Protein AF-A0A4R6Z5E3-F1 (afdb_monomer)

Secondary structure (DSSP, 8-state):
---HHHHHHHHHHHTT-S-HHHHHHHHHHHHH-HHHHHHHHHHHHHHHHHHHHGGG----------------------------TTHHHHHHHHHHHHHHHHHHHHTS--------EEEEE--SSSS-TT--EEEE--SSSEEEEEEE----TT--EEEEEEETTEEEEEEE---TTSEEEEEEEGGG--SEEEEEEEEETTEEEEEEEEEEE-

Radius of gyration: 32.28 Å; Cα contacts (8 Å, |Δi|>4): 224; chains: 1; bounding box: 54×89×70 Å

Nearest PDB structures (foldseek):
  4n0r-assembly1_B  TM=5.511E-01  e=8.201E-03  Phocaeicola vulgatus ATCC 8482
  3qs7-assembly1_E  TM=6.047E-01  e=3.089E-01  Homo sapiens
  3qs9-assembly2_F  TM=5.691E-01  e=1.776E-01  Homo sapiens
  3qs9-assembly1_G  TM=5.691E-01  e=1.776E-01  Homo sapiens
  7q62-assembly1_B  TM=5.893E-01  e=1.271E+00  Homo sapiens

Sequence (214 aa):
MISALDNHLLRTYLDGEMDEAATEAFEVLMIERPELAELVDADTALRMALGSSDAALPAQGSAVFTTPVDTAAPSPKLGRTRRPHWFPLLAAASVLLAVGMGLGRLWVPQSTGLVPTTLFSVDRIRGSDREVRKLRVPVEGQIVLSVPVTTESSCISLVRVSQSGIVLEALASPDDYGFANFSVPATRLAPGNLEVSVACDGQVRASYTVELVH

Structure (mmCIF, N/CA/C/O backbone):
data_AF-A0A4R6Z5E3-F1
#
_entry.id   AF-A0A4R6Z5E3-F1
#
loop_
_atom_site.group_PDB
_atom_site.id
_atom_site.type_symbol
_atom_site.label_atom_id
_atom_site.label_alt_id
_atom_site.label_comp_id
_atom_site.label_asym_id
_atom_site.label_entity_id
_atom_site.label_seq_id
_atom_site.pdbx_PDB_ins_code
_atom_site.Cartn_x
_atom_site.Cartn_y
_atom_site.Cartn_z
_atom_site.occupancy
_atom_site.B_iso_or_equiv
_atom_site.auth_seq_id
_atom_site.auth_comp_id
_atom_site.auth_asym_id
_atom_site.auth_atom_id
_atom_site.pdbx_PDB_model_num
ATOM 1 N N . MET A 1 1 ? 14.638 5.009 -11.640 1.00 71.62 1 MET A N 1
ATOM 2 C CA . MET A 1 1 ? 14.822 3.599 -11.221 1.00 71.62 1 MET A CA 1
ATOM 3 C C . MET A 1 1 ? 13.442 2.976 -11.197 1.00 71.62 1 MET A C 1
ATOM 5 O O . MET A 1 1 ? 12.572 3.543 -10.554 1.00 71.62 1 MET A O 1
ATOM 9 N N . ILE A 1 2 ? 13.229 1.894 -11.945 1.00 84.31 2 ILE A N 1
ATOM 10 C CA . ILE A 1 2 ? 11.931 1.205 -12.020 1.00 84.31 2 ILE A CA 1
ATOM 11 C C . ILE A 1 2 ? 11.697 0.499 -10.686 1.00 84.31 2 ILE A C 1
ATOM 13 O O . ILE A 1 2 ? 12.592 -0.201 -10.205 1.00 84.31 2 ILE A O 1
ATOM 17 N N . SER A 1 3 ? 10.530 0.698 -10.075 1.00 93.62 3 SER A N 1
ATOM 18 C CA . SER A 1 3 ? 10.227 0.052 -8.801 1.00 93.62 3 SER A CA 1
ATOM 19 C C . SER A 1 3 ? 10.016 -1.459 -8.978 1.00 93.62 3 SER A C 1
ATOM 21 O O . SER A 1 3 ? 9.764 -1.958 -10.078 1.00 93.62 3 SER A O 1
ATOM 23 N N . ALA A 1 4 ? 10.108 -2.222 -7.887 1.00 92.75 4 ALA A N 1
ATOM 24 C CA . ALA A 1 4 ? 9.798 -3.653 -7.920 1.00 92.75 4 ALA A CA 1
ATOM 25 C C . ALA A 1 4 ? 8.335 -3.919 -8.326 1.00 92.75 4 ALA A C 1
ATOM 27 O O . ALA A 1 4 ? 8.056 -4.910 -8.999 1.00 92.75 4 ALA A O 1
ATOM 28 N N . LEU A 1 5 ? 7.423 -3.013 -7.954 1.00 93.12 5 LEU A N 1
ATOM 29 C CA . LEU A 1 5 ? 6.012 -3.077 -8.325 1.00 93.12 5 LEU A CA 1
ATOM 30 C C . LEU A 1 5 ? 5.822 -2.842 -9.827 1.00 93.12 5 LEU A C 1
ATOM 32 O O . LEU A 1 5 ? 5.144 -3.631 -10.475 1.00 93.12 5 LEU A O 1
ATOM 36 N N . ASP A 1 6 ? 6.472 -1.819 -10.386 1.00 94.25 6 ASP A N 1
ATOM 37 C CA . ASP A 1 6 ? 6.403 -1.514 -11.822 1.00 94.25 6 ASP A CA 1
ATOM 38 C C . ASP A 1 6 ? 6.894 -2.699 -12.663 1.00 94.25 6 ASP A C 1
ATOM 40 O O . ASP A 1 6 ? 6.270 -3.069 -13.652 1.00 94.25 6 ASP A O 1
ATOM 44 N N . ASN A 1 7 ? 7.984 -3.344 -12.233 1.00 93.50 7 ASN A N 1
ATOM 45 C CA . ASN A 1 7 ? 8.498 -4.552 -12.881 1.00 93.50 7 ASN A CA 1
ATOM 46 C C . ASN A 1 7 ? 7.512 -5.723 -12.823 1.00 93.50 7 ASN A C 1
ATOM 48 O O . ASN A 1 7 ? 7.446 -6.516 -13.761 1.00 93.50 7 ASN A O 1
ATOM 52 N N . HIS A 1 8 ? 6.783 -5.868 -11.715 1.00 96.69 8 HIS A N 1
ATOM 53 C CA . HIS A 1 8 ? 5.769 -6.907 -11.597 1.00 96.69 8 HIS A CA 1
ATOM 54 C C . HIS A 1 8 ? 4.594 -6.627 -12.537 1.00 96.69 8 HIS A C 1
ATOM 56 O O . HIS A 1 8 ? 4.259 -7.496 -13.332 1.00 96.69 8 HIS A O 1
ATOM 62 N N . LEU A 1 9 ? 4.046 -5.407 -12.512 1.00 95.88 9 LEU A N 1
ATOM 63 C CA . LEU A 1 9 ? 2.935 -4.995 -13.377 1.00 95.88 9 LEU A CA 1
ATOM 64 C C . LEU A 1 9 ? 3.281 -5.140 -14.864 1.00 95.88 9 LEU A C 1
ATOM 66 O O . LEU A 1 9 ? 2.492 -5.700 -15.616 1.00 95.88 9 LEU A O 1
ATOM 70 N N . LEU A 1 10 ? 4.485 -4.719 -15.264 1.00 96.56 10 LEU A N 1
ATOM 71 C CA . LEU A 1 10 ? 4.978 -4.855 -16.634 1.00 96.56 10 LEU A CA 1
ATOM 72 C C . LEU A 1 10 ? 4.972 -6.317 -17.103 1.00 96.56 10 LEU A C 1
ATOM 74 O O . LEU A 1 10 ? 4.521 -6.610 -18.206 1.00 96.56 10 LEU A O 1
ATOM 78 N N . ARG A 1 11 ? 5.458 -7.244 -16.267 1.00 96.62 11 ARG A N 1
ATOM 79 C CA . ARG A 1 11 ? 5.475 -8.677 -16.602 1.00 96.62 11 ARG A CA 1
ATOM 80 C C . ARG A 1 11 ? 4.067 -9.241 -16.722 1.00 96.62 11 ARG A C 1
ATOM 82 O O . ARG A 1 11 ? 3.760 -9.856 -17.733 1.00 96.62 11 ARG A O 1
ATOM 89 N N . THR A 1 12 ? 3.209 -8.973 -15.740 1.00 97.25 12 THR A N 1
ATOM 90 C CA . THR A 1 12 ? 1.823 -9.455 -15.743 1.00 97.25 12 THR A CA 1
ATOM 91 C C . THR A 1 12 ? 1.049 -8.935 -16.964 1.00 97.25 12 THR A C 1
ATOM 93 O O . THR A 1 12 ? 0.268 -9.682 -17.550 1.00 97.25 12 THR A O 1
ATOM 96 N N . TYR A 1 13 ? 1.300 -7.688 -17.389 1.00 97.38 13 TYR A N 1
ATOM 97 C CA . TYR A 1 13 ? 0.735 -7.107 -18.613 1.00 97.38 13 TYR A CA 1
ATOM 98 C C . TYR A 1 13 ? 1.224 -7.836 -19.873 1.00 97.38 13 TYR A C 1
ATOM 100 O O . TYR A 1 13 ? 0.416 -8.289 -20.681 1.00 97.38 13 TYR A O 1
ATOM 108 N N . LEU A 1 14 ? 2.545 -8.003 -20.023 1.00 96.38 14 LEU A N 1
ATOM 109 C CA . LEU A 1 14 ? 3.160 -8.667 -21.183 1.00 96.38 14 LEU A CA 1
ATOM 110 C C . LEU A 1 14 ? 2.793 -10.152 -21.297 1.00 96.38 14 LEU A C 1
ATOM 112 O O . LEU A 1 14 ? 2.781 -10.708 -22.397 1.00 96.38 14 LEU A O 1
ATOM 116 N N . ASP A 1 15 ? 2.512 -10.801 -20.172 1.00 96.62 15 ASP A N 1
ATOM 117 C CA . ASP A 1 15 ? 2.098 -12.202 -20.122 1.00 96.62 15 ASP A CA 1
ATOM 118 C C . ASP A 1 15 ? 0.573 -12.367 -20.295 1.00 96.62 15 ASP A C 1
ATOM 120 O O . ASP A 1 15 ? 0.089 -13.488 -20.447 1.00 96.62 15 ASP A O 1
ATOM 124 N N . GLY A 1 16 ? -0.185 -11.262 -20.354 1.00 96.56 16 GLY A N 1
ATOM 125 C CA . GLY A 1 16 ? -1.638 -11.271 -20.549 1.00 96.56 16 GLY A CA 1
ATOM 126 C C . GLY A 1 16 ? -2.416 -11.803 -19.343 1.00 96.56 16 GLY A C 1
ATOM 127 O O . GLY A 1 16 ? -3.534 -12.291 -19.498 1.00 96.56 16 GLY A O 1
ATOM 128 N N . GLU A 1 17 ? -1.823 -11.743 -18.149 1.00 97.88 17 GLU A N 1
ATOM 129 C CA . GLU A 1 17 ? -2.408 -12.259 -16.905 1.00 97.88 17 GLU A CA 1
ATOM 130 C C . GLU A 1 17 ? -3.236 -11.204 -16.146 1.00 97.88 17 GLU A C 1
ATOM 132 O O . GLU A 1 17 ? -3.853 -11.514 -15.125 1.00 97.88 17 GLU A O 1
ATOM 137 N N . MET A 1 18 ? -3.255 -9.953 -16.619 1.00 97.31 18 MET A N 1
ATOM 138 C CA . MET A 1 18 ? -4.063 -8.883 -16.029 1.00 97.31 18 MET A CA 1
ATOM 139 C C . MET A 1 18 ? -5.533 -9.013 -16.437 1.00 97.31 18 MET A C 1
ATOM 141 O O . MET A 1 18 ? -5.855 -9.377 -17.567 1.00 97.31 18 MET A O 1
ATOM 145 N N . ASP A 1 19 ? -6.438 -8.686 -15.513 1.00 97.50 19 ASP A N 1
ATOM 146 C CA . ASP A 1 19 ? -7.847 -8.511 -15.859 1.00 97.50 19 ASP A CA 1
ATOM 147 C C . ASP A 1 19 ? -8.073 -7.198 -16.637 1.00 97.50 19 ASP A C 1
ATOM 149 O O . ASP A 1 19 ? -7.183 -6.350 -16.754 1.00 97.50 19 ASP A O 1
ATOM 153 N N . GLU A 1 20 ? -9.266 -7.035 -17.211 1.00 97.12 20 GLU A N 1
ATOM 154 C CA . GLU A 1 20 ? -9.600 -5.895 -18.078 1.00 97.12 20 GLU A CA 1
ATOM 155 C C . GLU A 1 20 ? -9.466 -4.548 -17.348 1.00 97.12 20 GLU A C 1
ATOM 157 O O . GLU A 1 20 ? -8.891 -3.603 -17.884 1.00 97.12 20 GLU A O 1
ATOM 162 N N . ALA A 1 21 ? -9.906 -4.479 -16.088 1.00 96.25 21 ALA A N 1
ATOM 163 C CA . ALA A 1 21 ? -9.834 -3.257 -15.290 1.00 96.25 21 ALA A CA 1
ATOM 164 C C . ALA A 1 21 ? -8.386 -2.886 -14.921 1.00 96.25 21 ALA A C 1
ATOM 166 O O . ALA A 1 21 ? -8.010 -1.712 -14.946 1.00 96.25 21 ALA A O 1
ATOM 167 N N . ALA A 1 22 ? -7.555 -3.874 -14.582 1.00 95.62 22 ALA A N 1
ATOM 168 C CA . ALA A 1 22 ? -6.146 -3.667 -14.277 1.00 95.62 22 ALA A CA 1
ATOM 169 C C . ALA A 1 22 ? -5.343 -3.296 -15.533 1.00 95.62 22 ALA A C 1
ATOM 171 O O . ALA A 1 22 ? -4.425 -2.481 -15.445 1.00 95.62 22 ALA A O 1
ATOM 172 N N . THR A 1 23 ? -5.714 -3.848 -16.691 1.00 98.19 23 THR A N 1
ATOM 173 C CA . THR A 1 23 ? -5.137 -3.503 -17.999 1.00 98.19 23 THR A CA 1
ATOM 174 C C . THR A 1 23 ? -5.398 -2.033 -18.327 1.00 98.19 23 THR A C 1
ATOM 176 O O . THR A 1 23 ? -4.451 -1.296 -18.588 1.00 98.19 23 THR A O 1
ATOM 179 N N . GLU A 1 24 ? -6.646 -1.568 -18.206 1.00 97.81 24 GLU A N 1
ATOM 180 C CA . GLU A 1 24 ? -7.007 -0.162 -18.441 1.00 97.81 24 GLU A CA 1
ATOM 181 C C . GLU A 1 24 ? -6.250 0.787 -17.493 1.00 97.81 24 GLU A C 1
ATOM 183 O O . GLU A 1 24 ? -5.689 1.800 -17.914 1.00 97.81 24 GLU A O 1
ATOM 188 N N . ALA A 1 25 ? -6.155 0.432 -16.207 1.00 96.88 25 ALA A N 1
ATOM 189 C CA . ALA A 1 25 ? -5.395 1.217 -15.235 1.00 96.88 25 ALA A CA 1
ATOM 190 C C . ALA A 1 25 ? -3.893 1.279 -15.569 1.00 96.88 25 ALA A C 1
ATOM 192 O O . ALA A 1 25 ? -3.258 2.320 -15.377 1.00 96.88 25 ALA A O 1
ATOM 193 N N . PHE A 1 26 ? -3.319 0.182 -16.070 1.00 97.50 26 PHE A N 1
ATOM 194 C CA . PHE A 1 26 ? -1.919 0.136 -16.480 1.00 97.50 26 PHE A CA 1
ATOM 195 C C . PHE A 1 26 ? -1.664 0.943 -17.759 1.00 97.50 26 PHE A C 1
ATOM 197 O O . PHE A 1 26 ? -0.648 1.627 -17.855 1.00 97.50 26 PHE A O 1
ATOM 204 N N . GLU A 1 27 ? -2.602 0.958 -18.706 1.00 96.88 27 GLU A N 1
ATOM 205 C CA . GLU A 1 27 ? -2.516 1.804 -19.902 1.00 96.88 27 GLU A CA 1
ATOM 206 C C . GLU A 1 27 ? -2.515 3.296 -19.558 1.00 96.88 27 GLU A C 1
ATOM 208 O O . GLU A 1 27 ? -1.700 4.053 -20.089 1.00 96.88 27 GLU A O 1
ATOM 213 N N . VAL A 1 28 ? -3.344 3.720 -18.601 1.00 97.69 28 VAL A N 1
ATOM 214 C CA . VAL A 1 28 ? -3.291 5.095 -18.079 1.00 97.69 28 VAL A CA 1
ATOM 215 C C . VAL A 1 28 ? -1.937 5.377 -17.421 1.00 97.69 28 VAL A C 1
ATOM 217 O O . VAL A 1 28 ? -1.343 6.429 -17.662 1.00 97.69 28 VAL A O 1
ATOM 220 N N . LEU A 1 29 ? -1.400 4.426 -16.650 1.00 95.38 29 LEU A N 1
ATOM 221 C CA . LEU A 1 29 ? -0.083 4.565 -16.024 1.00 95.38 29 LEU A CA 1
ATOM 222 C C . LEU A 1 29 ? 1.042 4.724 -17.063 1.00 95.38 29 LEU A C 1
ATOM 224 O O . LEU A 1 29 ? 1.972 5.495 -16.831 1.00 95.38 29 LEU A O 1
ATOM 228 N N . MET A 1 30 ? 0.958 4.050 -18.215 1.00 96.94 30 MET A N 1
ATOM 229 C CA . MET A 1 30 ? 1.917 4.210 -19.319 1.00 96.94 30 MET A CA 1
ATOM 230 C C . MET A 1 30 ? 1.863 5.607 -19.954 1.00 96.94 30 MET A C 1
ATOM 232 O O . MET A 1 30 ? 2.899 6.126 -20.369 1.00 96.94 30 MET A O 1
ATOM 236 N N . ILE A 1 31 ? 0.687 6.246 -19.989 1.00 96.38 31 ILE A N 1
ATOM 237 C CA . ILE A 1 31 ? 0.546 7.640 -20.443 1.00 96.38 31 ILE A CA 1
ATOM 238 C C . ILE A 1 31 ? 1.228 8.592 -19.454 1.00 96.38 31 ILE A C 1
ATOM 240 O O . ILE A 1 31 ? 1.928 9.520 -19.860 1.00 96.38 31 ILE A O 1
ATOM 244 N N . GLU A 1 32 ? 1.040 8.363 -18.153 1.00 96.31 32 GLU A N 1
ATOM 245 C CA . GLU A 1 32 ? 1.658 9.177 -17.101 1.00 96.31 32 GLU A CA 1
ATOM 246 C C . GLU A 1 32 ? 3.178 8.958 -17.005 1.00 96.31 32 GLU A C 1
ATOM 248 O O . GLU A 1 32 ? 3.917 9.867 -16.619 1.00 96.31 32 GLU A O 1
ATOM 253 N N . ARG A 1 33 ? 3.656 7.760 -17.365 1.00 95.56 33 ARG A N 1
ATOM 254 C CA . ARG A 1 33 ? 5.059 7.339 -17.265 1.00 95.56 33 ARG A CA 1
ATOM 255 C C . ARG A 1 33 ? 5.553 6.756 -18.598 1.00 95.56 33 ARG A C 1
ATOM 257 O O . ARG A 1 33 ? 5.602 5.533 -18.742 1.00 95.56 33 ARG A O 1
ATOM 264 N N . PRO A 1 34 ? 6.006 7.598 -19.549 1.00 95.50 34 PRO A N 1
ATOM 265 C CA . PRO A 1 34 ? 6.403 7.154 -20.892 1.00 95.50 34 PRO A CA 1
ATOM 266 C C . PRO A 1 34 ? 7.570 6.152 -20.895 1.00 95.50 34 PRO A C 1
ATOM 268 O O . PRO A 1 34 ? 7.681 5.331 -21.798 1.00 95.50 34 PRO A O 1
ATOM 271 N N . GLU A 1 35 ? 8.397 6.156 -19.847 1.00 94.81 35 GLU A N 1
ATOM 272 C CA . GLU A 1 35 ? 9.451 5.159 -19.621 1.00 94.81 35 GLU A CA 1
ATOM 273 C C . GLU A 1 35 ? 8.925 3.711 -19.544 1.00 94.81 35 GLU A C 1
ATOM 275 O O . GLU A 1 35 ? 9.643 2.784 -19.912 1.00 94.81 35 GLU A O 1
ATOM 280 N N . LEU A 1 36 ? 7.679 3.492 -19.100 1.00 95.12 36 LEU A N 1
ATOM 281 C CA . LEU A 1 36 ? 7.055 2.163 -19.092 1.00 95.12 36 LEU A CA 1
ATOM 282 C C . LEU A 1 36 ? 6.601 1.741 -20.492 1.00 95.12 36 LEU A C 1
ATOM 284 O O . LEU A 1 36 ? 6.773 0.579 -20.855 1.00 95.12 36 LEU A O 1
ATOM 288 N N . ALA A 1 37 ? 6.080 2.681 -21.285 1.00 96.19 37 ALA A N 1
ATOM 289 C CA . ALA A 1 37 ? 5.678 2.421 -22.664 1.00 96.19 37 ALA A CA 1
ATOM 290 C C . ALA A 1 37 ? 6.881 1.993 -23.522 1.00 96.19 37 ALA A C 1
ATOM 292 O O . ALA A 1 37 ? 6.809 0.991 -24.228 1.00 96.19 37 ALA A O 1
ATOM 293 N N . GLU A 1 38 ? 8.026 2.673 -23.377 1.00 96.31 38 GLU A N 1
ATOM 294 C CA . GLU A 1 38 ? 9.265 2.304 -24.078 1.00 96.31 38 GLU A CA 1
ATOM 295 C C . GLU A 1 38 ? 9.732 0.873 -23.749 1.00 96.31 38 GLU A C 1
ATOM 297 O O . GLU A 1 38 ? 10.253 0.171 -24.618 1.00 96.31 38 GLU A O 1
ATOM 302 N N . LEU A 1 39 ? 9.532 0.411 -22.509 1.00 96.12 39 LEU A N 1
ATOM 303 C CA . LEU A 1 39 ? 9.885 -0.952 -22.101 1.00 96.12 39 LEU A CA 1
ATOM 304 C C . LEU A 1 39 ? 8.938 -2.001 -22.686 1.00 96.12 39 LEU A C 1
ATOM 306 O O . LEU A 1 39 ? 9.410 -3.057 -23.112 1.00 96.12 39 LEU A O 1
ATOM 310 N N . VAL A 1 40 ? 7.631 -1.720 -22.719 1.00 96.62 40 VAL A N 1
ATOM 311 C CA . VAL A 1 40 ? 6.640 -2.593 -23.371 1.00 96.62 40 VAL A CA 1
ATOM 312 C C . VAL A 1 40 ? 6.961 -2.731 -24.856 1.00 96.62 40 VAL A C 1
ATOM 314 O O . VAL A 1 40 ? 6.993 -3.850 -25.372 1.00 96.62 40 VAL A O 1
ATOM 317 N N . ASP A 1 41 ? 7.266 -1.621 -25.528 1.00 96.75 41 ASP A N 1
ATOM 318 C CA . ASP A 1 41 ? 7.634 -1.615 -26.944 1.00 96.75 41 ASP A CA 1
ATOM 319 C C . ASP A 1 41 ? 8.919 -2.415 -27.195 1.00 96.75 41 ASP A C 1
ATOM 321 O O . ASP A 1 41 ? 8.976 -3.229 -28.121 1.00 96.75 41 ASP A O 1
ATOM 325 N N . ALA A 1 42 ? 9.942 -2.240 -26.351 1.00 96.12 42 ALA A N 1
ATOM 326 C CA . ALA A 1 42 ? 11.200 -2.971 -26.459 1.00 96.12 42 ALA A CA 1
ATOM 327 C C . ALA A 1 42 ? 11.025 -4.488 -26.258 1.00 96.12 42 ALA A C 1
ATOM 329 O O . ALA A 1 42 ? 11.572 -5.271 -27.041 1.00 96.12 42 ALA A O 1
ATOM 330 N N . ASP A 1 43 ? 10.257 -4.917 -25.249 1.00 95.12 43 ASP A N 1
ATOM 331 C CA . ASP A 1 43 ? 10.005 -6.344 -25.002 1.00 95.12 43 ASP A CA 1
ATOM 332 C C . ASP A 1 43 ? 9.132 -6.957 -26.104 1.00 95.12 43 ASP A C 1
ATOM 334 O O . ASP A 1 43 ? 9.441 -8.030 -26.622 1.00 95.12 43 ASP A O 1
ATOM 338 N N . THR A 1 44 ? 8.103 -6.238 -26.557 1.00 93.12 44 THR A N 1
ATOM 339 C CA . THR A 1 44 ? 7.245 -6.677 -27.666 1.00 93.12 44 THR A CA 1
ATOM 340 C C . THR A 1 44 ? 8.053 -6.827 -28.954 1.00 93.12 44 THR A C 1
ATOM 342 O O . THR A 1 44 ? 7.944 -7.845 -29.641 1.00 93.12 44 THR A O 1
ATOM 345 N N . ALA A 1 45 ? 8.929 -5.866 -29.267 1.00 93.88 45 ALA A N 1
ATOM 346 C CA . ALA A 1 45 ? 9.839 -5.952 -30.406 1.00 93.88 45 ALA A CA 1
ATOM 347 C C . ALA A 1 45 ? 10.794 -7.150 -30.293 1.00 93.88 45 ALA A C 1
ATOM 349 O O . ALA A 1 45 ? 11.003 -7.863 -31.279 1.00 93.88 45 ALA A O 1
ATOM 350 N N . LEU A 1 46 ? 11.330 -7.415 -29.098 1.00 93.12 46 LEU A N 1
ATOM 351 C CA . LEU A 1 46 ? 12.182 -8.575 -28.843 1.00 93.12 46 LEU A CA 1
ATOM 352 C C . LEU A 1 46 ? 11.418 -9.892 -29.042 1.00 93.12 46 LEU A C 1
ATOM 354 O O . LEU A 1 46 ? 11.908 -10.777 -29.744 1.00 93.12 46 LEU A O 1
ATOM 358 N N . ARG A 1 47 ? 10.206 -10.017 -28.490 1.00 91.25 47 ARG A N 1
ATOM 359 C CA . ARG A 1 47 ? 9.341 -11.196 -28.664 1.00 91.25 47 ARG A CA 1
ATOM 360 C C . ARG A 1 47 ? 8.999 -11.423 -30.137 1.00 91.25 47 ARG A C 1
ATOM 362 O O . ARG A 1 47 ? 9.087 -12.554 -30.611 1.00 91.25 47 ARG A O 1
ATOM 369 N N . MET A 1 48 ? 8.691 -10.364 -30.889 1.00 89.81 48 MET A N 1
ATOM 370 C CA . MET A 1 48 ? 8.465 -10.450 -32.338 1.00 89.81 48 MET A CA 1
ATOM 371 C C . MET A 1 48 ? 9.723 -10.890 -33.102 1.00 89.81 48 MET A C 1
ATOM 373 O O . MET A 1 48 ? 9.640 -11.725 -34.005 1.00 89.81 48 MET A O 1
ATOM 377 N N . ALA A 1 49 ? 10.900 -10.372 -32.742 1.00 89.88 49 ALA A N 1
ATOM 378 C CA . ALA A 1 49 ? 12.170 -10.756 -33.362 1.00 89.88 49 ALA A CA 1
ATOM 379 C C . ALA A 1 49 ? 12.544 -12.224 -33.075 1.00 89.88 49 ALA A C 1
ATOM 381 O O . ALA A 1 49 ? 13.030 -12.929 -33.961 1.00 89.88 49 ALA A O 1
ATOM 382 N N . LEU A 1 50 ? 12.276 -12.707 -31.859 1.00 90.00 50 LEU A N 1
ATOM 383 C CA . LEU A 1 50 ? 12.497 -14.104 -31.478 1.00 90.00 50 LEU A CA 1
ATOM 384 C C . LEU A 1 50 ? 11.481 -15.043 -32.141 1.00 90.00 50 LEU A C 1
ATOM 386 O O . LEU A 1 50 ? 11.874 -16.068 -32.688 1.00 90.00 50 LEU A O 1
ATOM 390 N N . GLY A 1 51 ? 10.199 -14.672 -32.173 1.00 87.62 51 GLY A N 1
ATOM 391 C CA . GLY A 1 51 ? 9.151 -15.469 -32.820 1.00 87.62 51 GLY A CA 1
ATOM 392 C C . GLY A 1 51 ? 9.289 -15.550 -34.345 1.00 87.62 51 GLY A C 1
ATOM 393 O O . GLY A 1 51 ? 8.891 -16.541 -34.951 1.00 87.62 51 GLY A O 1
ATOM 394 N N . SER A 1 52 ? 9.893 -14.543 -34.982 1.00 75.88 52 SER A N 1
ATOM 395 C CA . SER A 1 52 ? 10.164 -14.552 -36.428 1.00 75.88 52 SER A CA 1
ATOM 396 C C . SER A 1 52 ? 11.426 -15.329 -36.821 1.00 75.88 52 SER A C 1
ATOM 398 O O . SER A 1 52 ? 11.552 -15.716 -37.984 1.00 75.88 52 SER A O 1
ATOM 400 N N . SER A 1 53 ? 12.328 -15.632 -35.878 1.00 62.53 53 SER A N 1
ATOM 401 C CA . SER A 1 53 ? 13.522 -16.456 -36.142 1.00 62.53 53 SER A CA 1
ATOM 402 C C . SER A 1 53 ? 13.209 -17.928 -36.433 1.00 62.53 53 SER A C 1
ATOM 404 O O . SER A 1 53 ? 13.961 -18.566 -37.169 1.00 62.53 53 SER A O 1
ATOM 406 N N . ASP A 1 54 ? 12.075 -18.457 -35.964 1.00 58.12 54 ASP A N 1
ATOM 407 C CA . ASP A 1 54 ? 11.657 -19.834 -36.274 1.00 58.12 54 ASP A CA 1
ATOM 408 C C . ASP A 1 54 ? 11.108 -20.001 -37.706 1.00 58.12 54 ASP A C 1
ATOM 410 O O . ASP A 1 54 ? 11.001 -21.119 -38.212 1.00 58.12 54 ASP A O 1
ATOM 414 N N . ALA A 1 55 ? 10.808 -18.905 -38.415 1.00 55.00 55 ALA A N 1
ATOM 415 C CA . ALA A 1 55 ? 10.251 -18.947 -39.770 1.00 55.00 55 ALA A CA 1
ATOM 416 C C . ALA A 1 55 ? 11.308 -19.072 -40.889 1.00 55.00 55 ALA A C 1
ATOM 418 O O . ALA A 1 55 ? 10.951 -19.111 -42.068 1.00 55.00 55 ALA A O 1
ATOM 419 N N . ALA A 1 56 ? 12.600 -19.151 -40.554 1.00 49.84 56 ALA A N 1
ATOM 420 C CA . ALA A 1 56 ? 13.688 -19.183 -41.534 1.00 49.84 56 ALA A CA 1
ATOM 421 C C . ALA A 1 56 ? 14.727 -20.283 -41.259 1.00 49.84 56 ALA A C 1
ATOM 423 O O . ALA A 1 56 ? 15.931 -20.050 -41.340 1.00 49.84 56 ALA A O 1
ATOM 424 N N . LEU A 1 57 ? 14.279 -21.512 -40.992 1.00 52.91 57 LEU A N 1
ATOM 425 C CA . LEU A 1 57 ? 15.129 -22.686 -41.195 1.00 52.91 57 LEU A CA 1
ATOM 426 C C . LEU A 1 57 ? 14.930 -23.199 -42.631 1.00 52.91 57 LEU A C 1
ATOM 428 O O . LEU A 1 57 ? 13.870 -23.753 -42.936 1.00 52.91 57 LEU A O 1
ATOM 432 N N . PRO A 1 58 ? 15.909 -23.044 -43.546 1.00 47.28 58 PRO A N 1
ATOM 433 C CA . PRO A 1 58 ? 15.861 -23.752 -44.815 1.00 47.28 58 PRO A CA 1
ATOM 434 C C . PRO A 1 58 ? 15.879 -25.252 -44.520 1.00 47.28 58 PRO A C 1
ATOM 436 O O . PRO A 1 58 ? 16.801 -25.756 -43.879 1.00 47.28 58 PRO A O 1
ATOM 439 N N . ALA A 1 59 ? 14.847 -25.952 -44.988 1.00 49.06 59 ALA A N 1
ATOM 440 C CA . ALA A 1 59 ? 14.735 -27.400 -44.946 1.00 49.06 59 ALA A CA 1
ATOM 441 C C . ALA A 1 59 ? 15.993 -28.049 -45.551 1.00 49.06 59 ALA A C 1
ATOM 443 O O . ALA A 1 59 ? 16.116 -28.195 -46.766 1.00 49.06 59 ALA A O 1
ATOM 444 N N . GLN A 1 60 ? 16.941 -28.436 -44.699 1.00 48.19 60 GLN A N 1
ATOM 445 C CA . GLN A 1 60 ? 18.079 -29.259 -45.074 1.00 48.19 60 GLN A CA 1
ATOM 446 C C . GLN A 1 60 ? 17.980 -30.600 -44.359 1.00 48.19 60 GLN A C 1
ATOM 448 O O . GLN A 1 60 ? 18.178 -30.703 -43.154 1.00 48.19 60 GLN A O 1
ATOM 453 N N . GLY A 1 61 ? 17.703 -31.625 -45.163 1.00 40.81 61 GLY A N 1
ATOM 454 C CA . GLY A 1 61 ? 18.303 -32.943 -45.005 1.00 40.81 61 GLY A CA 1
ATOM 455 C C . GLY A 1 61 ? 17.754 -33.810 -43.882 1.00 40.81 61 GLY A C 1
ATOM 456 O O . GLY A 1 61 ? 18.305 -33.867 -42.789 1.00 40.81 61 GLY A O 1
ATOM 457 N N . SER A 1 62 ? 16.752 -34.621 -44.219 1.00 44.72 62 SER A N 1
ATOM 458 C CA . SER A 1 62 ? 16.501 -35.895 -43.552 1.00 44.72 62 SER A CA 1
ATOM 459 C C . SER A 1 62 ? 17.780 -36.741 -43.519 1.00 44.72 62 SER A C 1
ATOM 461 O O . SER A 1 62 ? 18.187 -37.298 -44.536 1.00 44.72 62 SER A O 1
ATOM 463 N N . ALA A 1 63 ? 18.395 -36.872 -42.346 1.00 42.88 63 ALA A N 1
ATOM 464 C CA . ALA A 1 63 ? 19.369 -37.918 -42.069 1.00 42.88 63 ALA A CA 1
ATOM 465 C C . ALA A 1 63 ? 18.700 -38.965 -41.174 1.00 42.88 63 ALA A C 1
ATOM 467 O O . ALA A 1 63 ? 18.561 -38.809 -39.963 1.00 42.88 63 ALA A O 1
ATOM 468 N N . VAL A 1 64 ? 18.246 -40.025 -41.836 1.00 48.75 64 VAL A N 1
ATOM 469 C CA . VAL A 1 64 ? 17.868 -41.310 -41.253 1.00 48.75 64 VAL A CA 1
ATOM 470 C C . VAL A 1 64 ? 19.032 -41.807 -40.395 1.00 48.75 64 VAL A C 1
ATOM 472 O O . VAL A 1 64 ? 20.111 -42.061 -40.926 1.00 48.75 64 VAL A O 1
ATOM 475 N N . PHE A 1 65 ? 18.821 -41.972 -39.088 1.00 43.62 65 PHE A N 1
ATOM 476 C CA . PHE A 1 65 ? 19.737 -42.734 -38.242 1.00 43.62 65 PHE A CA 1
ATOM 477 C C . PHE A 1 65 ? 19.066 -44.042 -37.832 1.00 43.62 65 PHE A C 1
ATOM 479 O O . PHE A 1 65 ? 18.151 -44.096 -37.013 1.00 43.62 65 PHE A O 1
ATOM 486 N N . THR A 1 66 ? 19.520 -45.094 -38.500 1.00 42.06 66 THR A N 1
ATOM 487 C CA . THR A 1 66 ? 19.232 -46.502 -38.259 1.00 42.06 66 THR A CA 1
ATOM 488 C C . THR A 1 66 ? 19.678 -46.926 -36.862 1.00 42.06 66 THR A C 1
ATOM 490 O O . THR A 1 66 ? 20.827 -46.711 -36.476 1.00 42.06 66 THR A O 1
ATOM 493 N N . THR A 1 67 ? 18.786 -47.586 -36.133 1.00 53.72 67 THR A N 1
ATOM 494 C CA . THR A 1 67 ? 19.115 -48.408 -34.967 1.00 53.72 67 THR A CA 1
ATOM 495 C C . THR A 1 67 ? 19.840 -49.685 -35.404 1.00 53.72 67 THR A C 1
ATOM 497 O O . THR A 1 67 ? 19.507 -50.246 -36.450 1.00 53.72 67 THR A O 1
ATOM 500 N N . PRO A 1 68 ? 20.759 -50.216 -34.582 1.00 52.38 68 PRO A N 1
ATOM 501 C CA . PRO A 1 68 ? 21.014 -51.642 -34.578 1.00 52.38 68 PRO A CA 1
ATOM 502 C C . PRO A 1 68 ? 20.624 -52.268 -33.236 1.00 52.38 68 PRO A C 1
ATOM 504 O O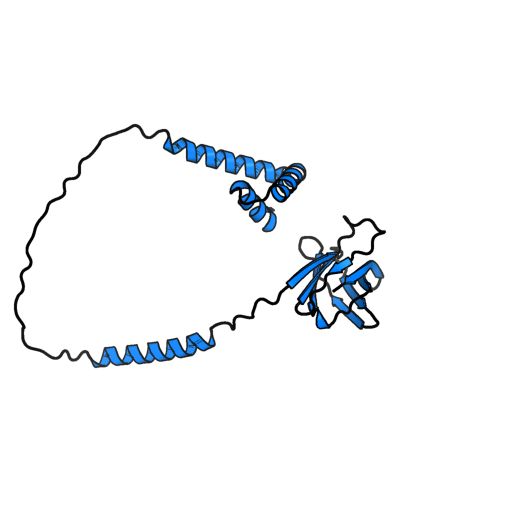 . PRO A 1 68 ? 21.007 -51.829 -32.151 1.00 52.38 68 PRO A O 1
ATOM 507 N N . VAL A 1 69 ? 19.821 -53.311 -33.389 1.00 54.00 69 VAL A N 1
ATOM 508 C CA . VAL A 1 69 ? 19.509 -54.390 -32.455 1.00 54.00 69 VAL A CA 1
ATOM 509 C C . VAL A 1 69 ? 20.777 -55.206 -32.181 1.00 54.00 69 VAL A C 1
ATOM 511 O O . VAL A 1 69 ? 21.529 -55.445 -33.116 1.00 54.00 69 VAL A O 1
ATOM 514 N N . ASP A 1 70 ? 21.004 -55.630 -30.933 1.00 43.62 70 ASP A N 1
ATOM 515 C CA . ASP A 1 70 ? 21.318 -57.027 -30.564 1.00 43.62 70 ASP A CA 1
ATOM 516 C C . ASP A 1 70 ? 21.590 -57.137 -29.049 1.00 43.62 70 ASP A C 1
ATOM 518 O O . ASP A 1 70 ? 22.346 -56.356 -28.483 1.00 43.62 70 ASP A O 1
ATOM 522 N N . THR A 1 71 ? 20.803 -57.895 -28.279 1.00 47.91 71 THR A N 1
ATOM 523 C CA . THR A 1 71 ? 20.781 -59.365 -28.106 1.00 47.91 71 THR A CA 1
ATOM 524 C C . THR A 1 71 ? 21.853 -59.871 -27.126 1.00 47.91 71 THR A C 1
ATOM 526 O O . THR A 1 71 ? 23.025 -59.532 -27.214 1.00 47.91 71 THR A O 1
ATOM 529 N N . ALA A 1 72 ? 21.403 -60.782 -26.253 1.00 44.06 72 ALA A N 1
ATOM 530 C CA . ALA A 1 72 ? 22.161 -61.750 -25.452 1.00 44.06 72 ALA A CA 1
ATOM 531 C C . ALA A 1 72 ? 22.499 -61.373 -23.999 1.00 44.06 72 ALA A C 1
ATOM 533 O O . ALA A 1 72 ? 23.536 -60.806 -23.664 1.00 44.06 72 ALA A O 1
ATOM 534 N N . ALA A 1 73 ? 21.634 -61.866 -23.111 1.00 56.78 73 ALA A N 1
ATOM 535 C CA . ALA A 1 73 ? 21.988 -62.241 -21.753 1.00 56.78 73 ALA A CA 1
ATOM 536 C C . ALA A 1 73 ? 22.921 -63.468 -21.750 1.00 56.78 73 ALA A C 1
ATOM 538 O O . ALA A 1 73 ? 22.651 -64.449 -22.448 1.00 56.78 73 ALA A O 1
ATOM 539 N N . PRO A 1 74 ? 23.939 -63.471 -20.877 1.00 52.66 74 PRO A N 1
ATOM 540 C CA . PRO A 1 74 ? 24.416 -64.709 -20.284 1.00 52.66 74 PRO A CA 1
ATOM 541 C C . PRO A 1 74 ? 24.438 -64.615 -18.753 1.00 52.66 74 PRO A C 1
ATOM 543 O O . PRO A 1 74 ? 25.149 -63.812 -18.153 1.00 52.66 74 PRO A O 1
ATOM 546 N N . SER A 1 75 ? 23.685 -65.503 -18.108 1.00 52.31 75 SER A N 1
ATOM 547 C CA . SER A 1 75 ? 23.887 -65.862 -16.703 1.00 52.31 75 SER A CA 1
ATOM 548 C C . SER A 1 75 ? 25.157 -66.709 -16.568 1.00 52.31 75 SER A C 1
ATOM 550 O O . SER A 1 75 ? 25.313 -67.684 -17.309 1.00 52.31 75 SER A O 1
ATOM 552 N N . PRO A 1 76 ? 26.028 -66.429 -15.579 1.00 53.34 76 PRO A N 1
ATOM 553 C CA . PRO A 1 76 ? 26.590 -67.561 -14.848 1.00 53.34 76 PRO A CA 1
ATOM 554 C C . PRO A 1 76 ? 26.806 -67.340 -13.337 1.00 53.34 76 PRO A C 1
ATOM 556 O O . PRO A 1 76 ? 27.483 -66.421 -12.894 1.00 53.34 76 PRO A O 1
ATOM 559 N N . LYS A 1 77 ? 26.320 -68.347 -12.598 1.00 47.38 77 LYS A N 1
ATOM 560 C CA . LYS A 1 77 ? 26.991 -69.102 -11.521 1.00 47.38 77 LYS A CA 1
ATOM 561 C C . LYS A 1 77 ? 27.320 -68.380 -10.204 1.00 47.38 77 LYS A C 1
ATOM 563 O O . LYS A 1 77 ? 28.273 -67.620 -10.083 1.00 47.38 77 LYS A O 1
ATOM 568 N N . LEU A 1 78 ? 26.581 -68.801 -9.168 1.00 54.78 78 LEU A N 1
ATOM 569 C CA . LEU A 1 78 ? 26.881 -68.6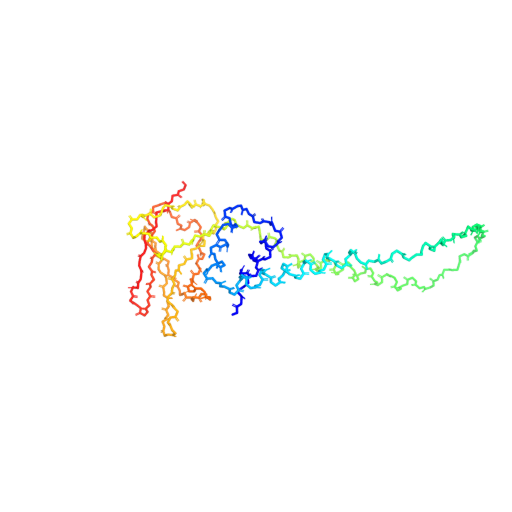10 -7.750 1.00 54.78 78 LEU A CA 1
ATOM 570 C C . LEU A 1 78 ? 28.325 -69.028 -7.421 1.00 54.78 78 LEU A C 1
ATOM 572 O O . LEU A 1 78 ? 28.658 -70.213 -7.390 1.00 54.78 78 LEU A O 1
ATOM 576 N N . GLY A 1 79 ? 29.156 -68.036 -7.109 1.00 46.69 79 GLY A N 1
ATOM 577 C CA . GLY A 1 79 ? 30.489 -68.197 -6.543 1.00 46.69 79 GLY A CA 1
ATOM 578 C C . GLY A 1 79 ? 30.523 -67.749 -5.082 1.00 46.69 79 GLY A C 1
ATOM 579 O O . GLY A 1 79 ? 30.543 -66.562 -4.791 1.00 46.69 79 GLY A O 1
ATOM 580 N N . ARG A 1 80 ? 30.520 -68.732 -4.178 1.00 50.53 80 ARG A N 1
ATOM 581 C CA . ARG A 1 80 ? 31.209 -68.789 -2.873 1.00 50.53 80 ARG A CA 1
ATOM 582 C C . ARG A 1 80 ? 31.458 -67.450 -2.140 1.00 50.53 80 ARG A C 1
ATOM 584 O O . ARG A 1 80 ? 32.384 -66.700 -2.431 1.00 50.53 80 ARG A O 1
ATOM 591 N N . THR A 1 81 ? 30.681 -67.240 -1.080 1.00 52.22 81 THR A N 1
ATOM 592 C CA . THR A 1 81 ? 30.739 -66.121 -0.129 1.00 52.22 81 THR A CA 1
ATOM 593 C C . THR A 1 81 ? 32.117 -65.954 0.524 1.00 52.22 81 THR A C 1
ATOM 595 O O . THR A 1 81 ? 32.482 -66.702 1.435 1.00 52.22 81 THR A O 1
ATOM 598 N N . ARG A 1 82 ? 32.858 -64.918 0.126 1.00 52.53 82 ARG A N 1
ATOM 599 C CA . ARG A 1 82 ? 33.970 -64.359 0.904 1.00 52.53 82 ARG A CA 1
ATOM 600 C C . ARG A 1 82 ? 33.417 -63.135 1.630 1.00 52.53 82 ARG A C 1
ATOM 602 O O . ARG A 1 82 ? 33.079 -62.154 0.981 1.00 52.53 82 ARG A O 1
ATOM 609 N N . ARG A 1 83 ? 33.233 -63.219 2.953 1.00 58.44 83 ARG A N 1
ATOM 610 C CA . ARG A 1 83 ? 32.707 -62.106 3.763 1.00 58.44 83 ARG A CA 1
ATOM 611 C C . ARG A 1 83 ? 33.672 -60.913 3.664 1.00 58.44 83 ARG A C 1
ATOM 613 O O . ARG A 1 83 ? 34.801 -61.055 4.132 1.00 58.44 83 ARG A O 1
ATOM 620 N N . PRO A 1 84 ? 33.275 -59.767 3.082 1.00 55.19 84 PRO A N 1
ATOM 621 C CA . PRO A 1 84 ? 34.138 -58.597 3.019 1.00 55.19 84 PRO A CA 1
ATOM 622 C C . PRO A 1 84 ? 34.192 -57.938 4.400 1.00 55.19 84 PRO A C 1
ATOM 624 O O . PRO A 1 84 ? 33.167 -57.620 4.997 1.00 55.19 84 PRO A O 1
ATOM 627 N N . HIS A 1 85 ? 35.395 -57.725 4.926 1.00 56.31 85 HIS A N 1
ATOM 628 C CA . HIS A 1 85 ? 35.651 -57.148 6.254 1.00 56.31 85 HIS A CA 1
ATOM 629 C C . HIS A 1 85 ? 35.373 -55.631 6.332 1.00 56.31 85 HIS A C 1
ATOM 631 O O . HIS A 1 85 ? 35.900 -54.945 7.198 1.00 56.31 85 HIS A O 1
ATOM 637 N N . TRP A 1 86 ? 34.567 -55.091 5.412 1.00 46.03 86 TRP A N 1
ATOM 638 C CA . TRP A 1 86 ? 34.277 -53.657 5.274 1.00 46.03 86 TRP A CA 1
ATOM 639 C C . TRP A 1 86 ? 32.954 -53.255 5.946 1.00 46.03 86 TRP A C 1
ATOM 641 O O . TRP A 1 86 ? 32.549 -52.097 5.905 1.00 46.03 86 TRP A O 1
ATOM 651 N N . PHE A 1 87 ? 32.298 -54.199 6.629 1.00 48.53 87 PHE A N 1
ATOM 652 C CA . PHE A 1 87 ? 31.068 -53.950 7.377 1.00 48.53 87 PHE A CA 1
ATOM 653 C C . PHE A 1 87 ? 31.154 -52.927 8.531 1.00 48.53 87 PHE A C 1
ATOM 655 O O . PHE A 1 87 ? 30.111 -52.335 8.807 1.00 48.53 87 PHE A O 1
ATOM 662 N N . PRO A 1 88 ? 32.298 -52.625 9.190 1.00 54.47 88 PRO A N 1
ATOM 663 C CA . PRO A 1 88 ? 32.264 -51.637 10.270 1.00 54.47 88 PRO A CA 1
ATOM 664 C C . PRO A 1 88 ? 32.192 -50.180 9.777 1.00 54.47 88 PRO A C 1
ATOM 666 O O . PRO A 1 88 ? 31.826 -49.309 10.560 1.00 54.47 88 PRO A O 1
ATOM 669 N N . LEU A 1 89 ? 32.466 -49.892 8.496 1.00 52.09 89 LEU A N 1
ATOM 670 C CA . LEU A 1 89 ? 32.379 -48.523 7.958 1.00 52.09 89 LEU A CA 1
ATOM 671 C C . LEU A 1 89 ? 30.949 -48.101 7.578 1.00 52.09 89 LEU A C 1
ATOM 673 O O . LEU A 1 89 ? 30.631 -46.916 7.622 1.00 52.09 89 LEU A O 1
ATOM 677 N N . LEU A 1 90 ? 30.060 -49.053 7.277 1.00 51.72 90 LEU A N 1
ATOM 678 C CA . LEU A 1 90 ? 28.659 -48.762 6.936 1.00 51.72 90 LEU A CA 1
ATOM 679 C C . LEU A 1 90 ? 27.782 -48.468 8.164 1.00 51.72 90 LEU A C 1
ATOM 681 O O . LEU A 1 90 ? 26.801 -47.737 8.054 1.00 51.72 90 LEU A O 1
ATOM 685 N N . ALA A 1 91 ? 28.149 -48.970 9.348 1.00 52.69 91 ALA A N 1
ATOM 686 C CA . ALA A 1 91 ? 27.401 -48.700 10.577 1.00 52.69 91 ALA A CA 1
ATOM 687 C C . ALA A 1 91 ? 27.558 -47.239 11.048 1.00 52.69 91 ALA A C 1
ATOM 689 O O . ALA A 1 91 ? 26.582 -46.630 11.489 1.00 52.69 91 ALA A O 1
ATOM 690 N N . ALA A 1 92 ? 28.744 -46.640 10.882 1.00 51.56 92 ALA A N 1
ATOM 691 C CA . ALA A 1 92 ? 29.013 -45.263 11.306 1.00 51.56 92 ALA A CA 1
ATOM 692 C C . ALA A 1 92 ? 28.224 -44.208 10.500 1.00 51.56 92 ALA A C 1
ATOM 694 O O . ALA A 1 92 ? 27.809 -43.192 11.056 1.00 51.56 92 ALA A O 1
ATOM 695 N N . ALA A 1 93 ? 27.945 -44.465 9.216 1.00 52.88 93 ALA A N 1
ATOM 696 C CA . ALA A 1 93 ? 27.169 -43.552 8.372 1.00 52.88 93 ALA A CA 1
ATOM 697 C C . ALA A 1 93 ? 25.683 -43.469 8.780 1.00 52.88 93 ALA A C 1
ATOM 699 O O . ALA A 1 93 ? 25.060 -42.416 8.650 1.00 52.88 93 ALA A O 1
ATOM 700 N N . SER A 1 94 ? 25.117 -44.552 9.325 1.00 54.25 94 SER A N 1
ATOM 701 C CA . SER A 1 94 ? 23.700 -44.593 9.720 1.00 54.25 94 SER A CA 1
ATOM 702 C C . SER 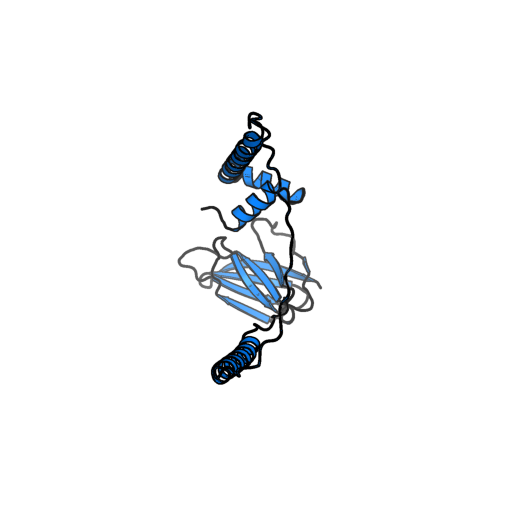A 1 94 ? 23.388 -43.764 10.975 1.00 54.25 94 SER A C 1
ATOM 704 O O . SER A 1 94 ? 22.313 -43.172 11.073 1.00 54.25 94 SER A O 1
ATOM 706 N N . VAL A 1 95 ? 24.346 -43.646 11.903 1.00 57.22 95 VAL A N 1
ATOM 707 C CA . VAL A 1 95 ? 24.174 -42.868 13.142 1.00 57.22 95 VAL A CA 1
ATOM 708 C C . VAL A 1 95 ? 24.191 -41.362 12.859 1.00 57.22 95 VAL A C 1
ATOM 710 O O . VAL A 1 95 ? 23.372 -40.628 13.409 1.00 57.22 95 VAL A O 1
ATOM 713 N N . LEU A 1 96 ? 25.049 -40.894 11.944 1.00 57.66 96 LEU A N 1
ATOM 714 C CA . LEU A 1 96 ? 25.083 -39.481 11.540 1.00 57.66 96 LEU A CA 1
ATOM 715 C C . LEU A 1 96 ? 23.805 -39.051 10.804 1.00 57.66 96 LEU A C 1
ATOM 717 O O . LEU A 1 96 ? 23.326 -37.938 11.015 1.00 57.66 96 LEU A O 1
ATOM 721 N N . LEU A 1 97 ? 23.207 -39.938 10.001 1.00 58.50 97 LEU A N 1
ATOM 722 C CA . LEU A 1 97 ? 21.959 -39.639 9.294 1.00 58.50 97 LEU A CA 1
ATOM 723 C C . LEU A 1 97 ? 20.764 -39.501 10.257 1.00 58.50 97 LEU A C 1
ATOM 725 O O . LEU A 1 97 ? 19.936 -38.605 10.094 1.00 58.50 97 LEU A O 1
ATOM 729 N N . ALA A 1 98 ? 20.698 -40.344 11.293 1.00 59.62 98 ALA A N 1
ATOM 730 C CA . ALA A 1 98 ? 19.639 -40.287 12.302 1.00 59.62 98 ALA A CA 1
ATOM 731 C C . ALA A 1 98 ? 19.731 -39.023 13.178 1.00 59.62 98 ALA A C 1
ATOM 733 O O . ALA A 1 98 ? 18.712 -38.392 13.464 1.00 59.62 98 ALA A O 1
ATOM 734 N N . VAL A 1 99 ? 20.948 -38.610 13.554 1.00 60.44 99 VAL A N 1
ATOM 735 C CA . VAL A 1 99 ? 21.172 -37.365 14.310 1.00 60.44 99 VAL A CA 1
ATOM 736 C C . VAL A 1 99 ? 20.870 -36.132 13.446 1.00 60.44 99 VAL A C 1
ATOM 738 O O . VAL A 1 99 ? 20.225 -35.198 13.923 1.00 60.44 99 VAL A O 1
ATOM 741 N N . GLY A 1 100 ? 21.239 -36.152 12.160 1.00 56.41 100 GLY A N 1
ATOM 742 C CA . GLY A 1 100 ? 20.909 -35.083 11.211 1.00 56.41 100 GLY A CA 1
ATOM 743 C C . GLY A 1 100 ? 19.401 -34.901 10.993 1.00 56.41 100 GLY A C 1
ATOM 744 O O . GLY A 1 100 ? 18.912 -33.772 10.998 1.00 56.41 100 GLY A O 1
ATOM 745 N N . MET A 1 101 ? 18.634 -35.993 10.882 1.00 59.59 101 MET A N 1
ATOM 746 C CA . MET A 1 101 ? 17.168 -35.919 10.757 1.00 59.59 101 MET A CA 1
ATOM 747 C C . MET A 1 101 ? 16.470 -35.433 12.037 1.00 59.59 101 MET A C 1
ATOM 749 O O . MET A 1 101 ? 15.450 -34.747 11.948 1.00 59.59 101 MET A O 1
ATOM 753 N N . GLY A 1 102 ? 17.013 -35.746 13.218 1.00 59.19 102 GLY A N 1
ATOM 754 C CA . GLY A 1 102 ? 16.475 -35.269 14.496 1.00 59.19 102 GLY A CA 1
ATOM 755 C C . GLY A 1 102 ? 16.620 -33.754 14.676 1.00 59.19 102 GLY A C 1
ATOM 756 O O . GLY A 1 102 ? 15.660 -33.082 15.049 1.00 59.19 102 GLY A O 1
ATOM 757 N N . LEU A 1 103 ? 17.791 -33.203 14.340 1.00 58.28 103 LEU A N 1
ATOM 758 C CA . LEU A 1 103 ? 18.049 -31.758 14.397 1.00 58.28 103 LEU A CA 1
ATOM 759 C C . LEU A 1 103 ? 17.325 -30.978 13.291 1.00 58.28 103 LEU A C 1
ATOM 761 O O . LEU A 1 103 ? 16.849 -29.875 13.546 1.00 58.28 103 LEU A O 1
ATOM 765 N N . GLY A 1 104 ? 17.154 -31.565 12.102 1.00 54.06 104 GLY A N 1
ATOM 766 C CA . GLY A 1 104 ? 16.420 -30.928 11.003 1.00 54.06 104 GLY A CA 1
ATOM 767 C C . GLY A 1 104 ? 14.953 -30.621 11.333 1.00 54.06 104 GLY A C 1
ATOM 768 O O . GLY A 1 104 ? 14.412 -29.633 10.846 1.00 54.06 104 GLY A O 1
ATOM 769 N N . ARG A 1 105 ? 14.310 -31.405 12.213 1.00 55.62 105 ARG A N 1
ATOM 770 C CA . ARG A 1 105 ? 12.921 -31.146 12.640 1.00 55.62 105 ARG A CA 1
ATOM 771 C C . ARG A 1 105 ? 12.766 -30.009 13.646 1.00 55.62 105 ARG A C 1
ATOM 773 O O . ARG A 1 105 ? 11.699 -29.410 13.692 1.00 55.62 105 ARG A O 1
ATOM 780 N N . LEU A 1 106 ? 13.810 -29.679 14.407 1.00 56.97 106 LEU A N 1
ATOM 781 C CA . LEU A 1 106 ? 13.813 -28.504 15.291 1.00 56.97 106 LEU A CA 1
ATOM 782 C C . LEU A 1 106 ? 14.009 -27.193 14.517 1.00 56.97 106 LEU A C 1
ATOM 784 O O . LEU A 1 106 ? 13.801 -26.117 15.067 1.00 56.97 106 LEU A O 1
ATOM 788 N N . TRP A 1 107 ? 14.404 -27.292 13.247 1.00 54.75 107 TRP A N 1
ATOM 789 C CA . TRP A 1 107 ? 14.614 -26.177 12.327 1.00 54.75 107 TRP A CA 1
ATOM 790 C C . TRP A 1 107 ? 13.556 -26.089 11.230 1.00 54.75 107 TRP A C 1
ATOM 792 O O . TRP A 1 107 ? 13.711 -25.310 10.293 1.00 54.75 107 TRP A O 1
ATOM 802 N N . VAL A 1 108 ? 12.465 -26.852 11.336 1.00 54.56 108 VAL A N 1
ATOM 803 C CA . VAL A 1 108 ? 11.278 -26.551 10.539 1.00 54.56 108 VAL A CA 1
ATOM 804 C C . VAL A 1 108 ? 10.698 -25.275 11.145 1.00 54.56 108 VAL A C 1
ATOM 806 O O . VAL A 1 108 ? 10.243 -25.334 12.292 1.00 54.56 108 VAL A O 1
ATOM 809 N N . PRO A 1 109 ? 10.747 -24.120 10.449 1.00 55.97 109 PRO A N 1
ATOM 810 C CA . PRO A 1 109 ? 10.057 -22.937 10.930 1.00 55.97 109 PRO A CA 1
ATOM 811 C C . PRO A 1 109 ? 8.610 -23.357 11.155 1.00 55.97 109 PRO A C 1
ATOM 813 O O . PRO A 1 109 ? 7.981 -23.912 10.249 1.00 55.97 109 PRO A O 1
ATOM 816 N N . GLN A 1 110 ? 8.110 -23.184 12.384 1.00 54.69 110 GLN A N 1
ATOM 817 C CA . GLN A 1 110 ? 6.685 -23.335 12.638 1.00 54.69 110 GLN A CA 1
ATOM 818 C C . GLN A 1 110 ? 5.996 -22.514 11.561 1.00 54.69 110 GLN A C 1
ATOM 820 O O . GLN A 1 110 ? 6.293 -21.328 11.424 1.00 54.69 110 GLN A O 1
ATOM 825 N N . SER A 1 111 ? 5.160 -23.163 10.752 1.00 48.41 111 SER A N 1
ATOM 826 C CA . SER A 1 111 ? 4.302 -22.468 9.813 1.00 48.41 111 SER A CA 1
ATOM 827 C C . SER A 1 111 ? 3.427 -21.558 10.662 1.00 48.41 111 SER A C 1
ATOM 829 O O . SER A 1 111 ? 2.416 -21.997 11.212 1.00 48.41 111 SER A O 1
ATOM 831 N N . THR A 1 112 ? 3.871 -20.321 10.862 1.00 49.53 112 THR A N 1
ATOM 832 C CA . THR A 1 112 ? 3.049 -19.230 11.342 1.00 49.53 112 THR A CA 1
ATOM 833 C C . THR A 1 112 ? 1.911 -19.184 10.349 1.00 49.53 112 THR A C 1
ATOM 835 O O . THR A 1 112 ? 2.099 -18.794 9.197 1.00 49.53 112 THR A O 1
ATOM 838 N N . GLY A 1 113 ? 0.766 -19.738 10.756 1.00 47.44 113 GLY A N 1
ATOM 839 C CA . GLY A 1 113 ? -0.433 -19.730 9.938 1.00 47.44 113 GLY A CA 1
ATOM 840 C C . GLY A 1 113 ? -0.630 -18.307 9.448 1.00 47.44 113 GLY A C 1
ATOM 841 O O . GLY A 1 113 ? -0.497 -17.369 10.237 1.00 47.44 113 GLY A O 1
ATOM 842 N N . LEU A 1 114 ? -0.837 -18.155 8.142 1.00 44.72 114 LEU A N 1
ATOM 843 C CA . LEU A 1 114 ? -1.063 -16.860 7.519 1.00 44.72 114 LEU A CA 1
ATOM 844 C C . LEU A 1 114 ? -2.246 -16.214 8.242 1.00 44.72 114 LEU A C 1
ATOM 846 O O . LEU A 1 114 ? -3.388 -16.643 8.084 1.00 44.72 114 LEU A O 1
ATOM 850 N N . VAL A 1 115 ? -1.958 -15.239 9.104 1.00 53.28 115 VAL A N 1
ATOM 851 C CA . VAL A 1 115 ? -3.002 -14.480 9.781 1.00 53.28 115 VAL A CA 1
ATOM 852 C C . VAL A 1 115 ? -3.627 -13.598 8.704 1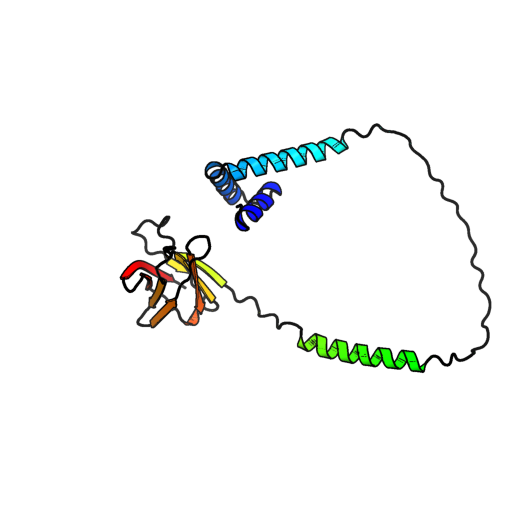.00 53.28 115 VAL A C 1
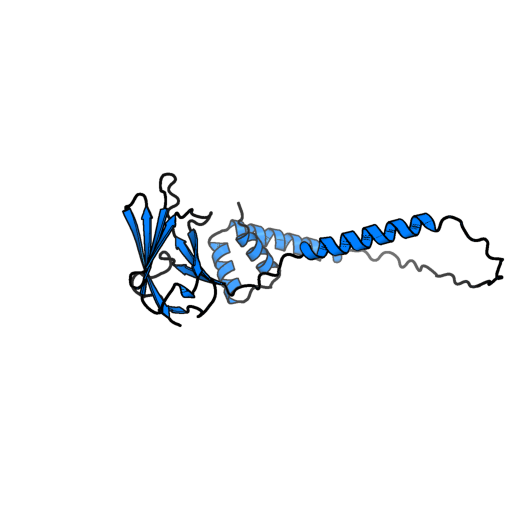ATOM 854 O O . VAL A 1 115 ? -2.881 -12.871 8.036 1.00 53.28 115 VAL A O 1
ATOM 857 N N . PRO A 1 116 ? -4.954 -13.660 8.492 1.00 53.91 116 PRO A N 1
ATOM 858 C CA . PRO A 1 116 ? -5.615 -12.780 7.542 1.00 53.91 116 PRO A CA 1
ATOM 859 C C . PRO A 1 116 ? -5.236 -11.338 7.881 1.00 53.91 116 PRO A C 1
ATOM 861 O O . PRO A 1 116 ? -5.422 -10.873 9.008 1.00 53.91 116 PRO A O 1
ATOM 864 N N . THR A 1 117 ? -4.602 -10.682 6.913 1.00 54.38 117 THR A N 1
ATOM 865 C CA . THR A 1 117 ? -4.086 -9.325 7.045 1.00 54.38 117 THR A CA 1
ATOM 866 C C . THR A 1 117 ? -4.844 -8.473 6.053 1.00 54.38 117 THR A C 1
ATOM 868 O O . THR A 1 117 ? -4.713 -8.668 4.845 1.00 54.38 117 THR A O 1
ATOM 871 N N . THR A 1 118 ? -5.659 -7.553 6.557 1.00 66.00 118 THR A N 1
ATOM 872 C CA . THR A 1 118 ? -6.385 -6.617 5.699 1.00 66.00 118 THR A CA 1
ATOM 873 C C . THR A 1 118 ? -5.589 -5.324 5.622 1.00 66.00 118 THR A C 1
ATOM 875 O O . THR A 1 118 ? -5.320 -4.688 6.645 1.00 66.00 118 THR A O 1
ATOM 878 N N . LEU A 1 119 ? -5.172 -4.968 4.408 1.00 66.81 119 LEU A N 1
ATOM 879 C CA . LEU A 1 119 ? -4.475 -3.720 4.128 1.00 66.81 119 LEU A CA 1
ATOM 880 C C . LEU A 1 119 ? -5.498 -2.616 3.883 1.00 66.81 119 LEU A C 1
ATOM 882 O O . LEU A 1 119 ? -6.377 -2.753 3.032 1.00 66.81 119 LEU A O 1
ATOM 886 N N . PHE A 1 120 ? -5.343 -1.503 4.590 1.00 64.75 120 PHE A N 1
ATOM 887 C CA . PHE A 1 120 ? -6.159 -0.319 4.390 1.00 64.75 120 PHE A CA 1
ATOM 888 C C . PHE A 1 120 ? -5.276 0.885 4.107 1.00 64.75 120 PHE A C 1
ATOM 890 O O . PHE A 1 120 ? -4.419 1.250 4.910 1.00 64.75 120 PHE A O 1
ATOM 897 N N . SER A 1 121 ? -5.516 1.513 2.960 1.00 69.06 121 SER A N 1
ATOM 898 C CA . SER A 1 121 ? -4.871 2.767 2.585 1.00 69.06 121 SER A CA 1
ATOM 899 C C . SER A 1 121 ? -5.785 3.938 2.932 1.00 69.06 121 SER A C 1
ATOM 901 O O . SER A 1 121 ? -6.921 4.021 2.453 1.00 69.06 121 SER A O 1
ATOM 903 N N . VAL A 1 122 ? -5.292 4.833 3.789 1.00 63.25 122 VAL A N 1
ATOM 904 C CA . VAL A 1 122 ? -5.969 6.084 4.144 1.00 63.25 122 VAL A CA 1
ATOM 905 C C . VAL A 1 122 ? -5.309 7.209 3.350 1.00 63.25 122 VAL A C 1
ATOM 907 O O . VAL A 1 122 ? -4.397 7.868 3.835 1.00 63.25 122 VAL A O 1
ATOM 910 N N . ASP A 1 123 ? -5.747 7.411 2.105 1.00 61.66 123 ASP A N 1
ATOM 911 C CA . ASP A 1 123 ? -5.205 8.451 1.219 1.00 61.66 123 ASP A CA 1
ATOM 912 C C . ASP A 1 123 ? -6.168 9.647 1.066 1.00 61.66 123 ASP A C 1
ATOM 914 O O . ASP A 1 123 ? -7.344 9.485 0.706 1.00 61.66 123 ASP A O 1
ATOM 918 N N . ARG A 1 124 ? -5.647 10.857 1.325 1.00 53.16 124 ARG A N 1
ATOM 919 C CA . ARG A 1 124 ? -6.331 12.150 1.141 1.00 53.16 124 ARG A CA 1
ATOM 920 C C . ARG A 1 124 ? -6.207 12.677 -0.289 1.00 53.16 124 ARG A C 1
ATOM 922 O O . ARG A 1 124 ? -7.104 13.380 -0.735 1.00 53.16 124 ARG A O 1
ATOM 929 N N . ILE A 1 125 ? -5.151 12.327 -1.028 1.00 54.09 125 ILE A N 1
ATOM 930 C CA . ILE A 1 125 ? -4.903 12.859 -2.380 1.00 54.09 125 ILE A CA 1
ATOM 931 C C . ILE A 1 125 ? -6.007 12.405 -3.349 1.00 54.09 125 ILE A C 1
ATOM 933 O O . ILE A 1 125 ? -6.374 13.142 -4.260 1.00 54.09 125 ILE A O 1
ATOM 937 N N . ARG A 1 126 ? -6.609 11.235 -3.099 1.00 50.91 126 ARG A N 1
ATOM 938 C CA . ARG A 1 126 ? -7.737 10.694 -3.880 1.00 50.91 126 ARG A CA 1
ATOM 939 C C . ARG A 1 126 ? -9.086 10.719 -3.149 1.00 50.91 126 ARG A C 1
ATOM 941 O O . ARG A 1 126 ? -10.103 10.359 -3.735 1.00 50.91 126 ARG A O 1
ATOM 948 N N . GLY A 1 127 ? -9.115 11.092 -1.868 1.00 46.66 127 GLY A N 1
ATOM 949 C CA . GLY A 1 127 ? -10.323 11.098 -1.042 1.00 46.66 127 GLY A CA 1
ATOM 950 C C . GLY A 1 127 ? -10.910 12.498 -0.917 1.00 46.66 127 GLY A C 1
ATOM 951 O O . GLY A 1 127 ? -10.322 13.351 -0.263 1.00 46.66 127 GLY A O 1
ATOM 952 N N . SER A 1 128 ? -12.084 12.742 -1.500 1.00 45.88 128 SER A N 1
ATOM 953 C CA . SER A 1 128 ? -12.818 13.988 -1.269 1.00 45.88 128 SER A CA 1
ATOM 954 C C . SER A 1 128 ? -13.096 14.177 0.229 1.00 45.88 128 SER A C 1
ATOM 956 O O . SER A 1 128 ? -13.655 13.284 0.863 1.00 45.88 128 SER A O 1
ATOM 958 N N . ASP A 1 129 ? -12.747 15.354 0.756 1.00 54.19 129 ASP A N 1
ATOM 959 C CA . ASP A 1 129 ? -12.694 15.785 2.173 1.00 54.19 129 ASP A CA 1
ATOM 960 C C . ASP A 1 129 ? -14.029 15.703 2.966 1.00 54.19 129 ASP A C 1
ATOM 962 O O . ASP A 1 129 ? -14.185 16.353 3.997 1.00 54.19 129 ASP A O 1
ATOM 966 N N . ARG A 1 130 ? -15.048 14.976 2.485 1.00 56.53 130 ARG A N 1
ATOM 967 C CA . ARG A 1 130 ? -16.417 15.005 3.033 1.00 56.53 130 ARG A CA 1
ATOM 968 C C . ARG A 1 130 ? -17.055 13.661 3.347 1.00 56.53 130 ARG A C 1
ATOM 970 O O . ARG A 1 130 ? -18.076 13.665 4.029 1.00 56.53 130 ARG A O 1
ATOM 977 N N . GLU A 1 131 ? -16.499 12.540 2.901 1.00 66.00 131 GLU A N 1
ATOM 978 C CA . GLU A 1 131 ? -17.126 11.239 3.142 1.00 66.00 131 GLU A CA 1
ATOM 979 C C . GLU A 1 131 ? -16.316 10.423 4.149 1.00 66.00 131 GLU A C 1
ATOM 981 O O . GLU A 1 131 ? -15.150 10.093 3.921 1.00 66.00 131 GLU A O 1
ATOM 986 N N . VAL A 1 132 ? -16.935 10.125 5.295 1.00 70.62 132 VAL A N 1
ATOM 987 C CA . VAL A 1 132 ? -16.358 9.232 6.302 1.00 70.62 132 VAL A CA 1
ATOM 988 C C . VAL A 1 132 ? -16.231 7.853 5.664 1.00 70.62 132 VAL A C 1
ATOM 990 O O . VAL A 1 132 ? -17.234 7.208 5.352 1.00 70.62 132 VAL A O 1
ATOM 993 N N . ARG A 1 133 ? -14.994 7.404 5.424 1.00 76.50 133 ARG A N 1
ATOM 994 C CA . ARG A 1 133 ? -14.761 6.087 4.826 1.00 76.50 133 ARG A CA 1
ATOM 995 C C . ARG A 1 133 ? -15.184 5.010 5.817 1.00 76.50 133 ARG A C 1
ATOM 997 O O . ARG A 1 133 ? -14.624 4.917 6.910 1.00 76.50 133 ARG A O 1
ATOM 1004 N N . LYS A 1 134 ? -16.144 4.185 5.401 1.00 83.31 134 LYS A N 1
ATOM 1005 C CA . LYS A 1 134 ? -16.548 2.978 6.120 1.00 83.31 134 LYS A CA 1
ATOM 1006 C C . LYS A 1 134 ? -15.583 1.854 5.797 1.00 83.31 134 LYS A C 1
ATOM 1008 O O . LYS A 1 134 ? -15.442 1.453 4.644 1.00 83.31 134 LYS A O 1
ATOM 1013 N N . LEU A 1 135 ? -14.920 1.355 6.824 1.00 82.81 135 LEU A N 1
ATOM 1014 C CA . LEU A 1 135 ? -13.893 0.338 6.734 1.00 82.81 135 LEU A CA 1
ATOM 1015 C C . LEU A 1 135 ? -14.423 -0.949 7.351 1.00 82.81 135 LEU A C 1
ATOM 1017 O O . LEU A 1 135 ? -14.767 -0.959 8.532 1.00 82.81 135 LEU A O 1
ATOM 1021 N N . ARG A 1 136 ? -14.494 -2.034 6.575 1.00 85.94 136 ARG A N 1
ATOM 1022 C CA . ARG A 1 136 ? -14.940 -3.318 7.119 1.00 85.94 136 ARG A CA 1
ATOM 1023 C C . ARG A 1 136 ? -13.795 -4.026 7.826 1.00 85.94 136 ARG A C 1
ATOM 1025 O O . ARG A 1 136 ? -12.845 -4.441 7.170 1.00 85.94 136 ARG A O 1
ATOM 1032 N N . VAL A 1 137 ? -13.888 -4.174 9.139 1.00 86.62 137 VAL A N 1
ATOM 1033 C CA . VAL A 1 137 ? -12.820 -4.725 9.970 1.00 86.62 137 VAL A CA 1
ATOM 1034 C C . VAL A 1 137 ? -13.095 -6.198 10.278 1.00 86.62 137 VAL A C 1
ATOM 1036 O O . VAL A 1 137 ? -14.202 -6.521 10.710 1.00 86.62 137 VAL A O 1
ATOM 1039 N N . PRO A 1 138 ? -12.126 -7.110 10.067 1.00 85.44 138 PRO A N 1
ATOM 1040 C CA . PRO A 1 138 ? -12.293 -8.497 10.481 1.00 85.44 138 PRO A CA 1
ATOM 1041 C C . PRO A 1 138 ? -12.356 -8.597 12.012 1.00 85.44 138 PRO A C 1
ATOM 1043 O O . PRO A 1 138 ? -11.715 -7.828 12.718 1.00 85.44 138 PRO A O 1
ATOM 1046 N N . VAL A 1 139 ? -13.105 -9.573 12.531 1.00 84.81 139 VAL A N 1
ATOM 1047 C CA . VAL A 1 139 ? -13.264 -9.786 13.986 1.00 84.81 139 VAL A CA 1
ATOM 1048 C C . VAL A 1 139 ? -11.940 -10.194 14.651 1.00 84.81 139 VAL A C 1
ATOM 1050 O O . VAL A 1 139 ? -11.693 -9.893 15.817 1.00 84.81 139 VAL A O 1
ATOM 1053 N N . GLU A 1 140 ? -11.070 -10.863 13.896 1.00 88.44 140 GLU A N 1
ATOM 1054 C CA . GLU A 1 140 ? -9.767 -11.348 14.340 1.00 88.44 140 GLU A CA 1
ATOM 1055 C C . GLU A 1 140 ? -8.693 -11.038 13.290 1.00 88.44 140 GLU A C 1
ATOM 1057 O O . GLU A 1 140 ? -8.991 -10.834 12.113 1.00 88.44 140 GLU A O 1
ATOM 1062 N N . GLY A 1 141 ? -7.429 -11.035 13.715 1.00 87.94 141 GLY A N 1
ATOM 1063 C CA . GLY A 1 141 ? -6.277 -10.861 12.833 1.00 87.94 141 GLY A CA 1
ATOM 1064 C C . GLY A 1 141 ? -5.548 -9.533 13.016 1.00 87.94 141 GLY A C 1
ATOM 1065 O O . GLY A 1 141 ? -5.604 -8.905 14.077 1.00 87.94 141 GLY A O 1
ATOM 1066 N N . GLN A 1 142 ? -4.806 -9.148 11.981 1.00 86.31 142 GLN A N 1
ATOM 1067 C CA . GLN A 1 142 ? -3.998 -7.931 11.942 1.00 86.31 142 GLN A CA 1
ATOM 1068 C C . GLN A 1 142 ? -4.578 -6.971 10.907 1.00 86.31 142 GLN A C 1
ATOM 1070 O O . GLN A 1 142 ? -4.949 -7.360 9.799 1.00 86.31 142 GLN A O 1
ATOM 1075 N N . ILE A 1 143 ? -4.628 -5.701 11.274 1.00 87.31 143 ILE A N 1
ATOM 1076 C CA . ILE A 1 143 ? -5.048 -4.607 10.410 1.00 87.31 143 ILE A CA 1
ATOM 1077 C C . ILE A 1 143 ? -3.803 -3.804 10.106 1.00 87.31 143 ILE A C 1
ATOM 1079 O O . ILE A 1 143 ? -3.142 -3.338 11.031 1.00 87.31 143 ILE A O 1
ATOM 1083 N N . VAL A 1 144 ? -3.484 -3.639 8.827 1.00 89.38 144 VAL A N 1
ATOM 1084 C CA . VAL A 1 144 ? -2.376 -2.778 8.415 1.00 89.38 144 VAL A CA 1
ATOM 1085 C C . VAL A 1 144 ? -2.955 -1.455 7.940 1.00 89.38 144 VAL A C 1
ATOM 1087 O O . VAL A 1 144 ? -3.638 -1.397 6.919 1.00 89.38 144 VAL A O 1
ATOM 1090 N N . LEU A 1 145 ? -2.694 -0.399 8.706 1.00 88.19 145 LEU A N 1
ATOM 1091 C CA . LEU A 1 145 ? -3.039 0.977 8.373 1.00 88.19 145 LEU A CA 1
ATOM 1092 C C . LEU A 1 145 ? -1.860 1.604 7.632 1.00 88.19 145 LEU A C 1
ATOM 1094 O O . LEU A 1 145 ? -0.792 1.778 8.216 1.00 88.19 145 LEU A O 1
ATOM 1098 N N . SER A 1 146 ? -2.055 1.945 6.363 1.00 90.50 146 SER A N 1
ATOM 1099 C CA . SER A 1 146 ? -1.093 2.713 5.579 1.00 90.50 146 SER A CA 1
ATOM 1100 C C . SER A 1 146 ? -1.477 4.189 5.637 1.00 90.50 146 SER A C 1
ATOM 1102 O O . SER A 1 146 ? -2.552 4.579 5.166 1.00 90.50 146 SER A O 1
ATOM 1104 N N . VAL A 1 147 ? -0.631 4.989 6.286 1.00 90.25 147 VAL A N 1
ATOM 1105 C CA . VAL A 1 147 ? -0.876 6.406 6.578 1.00 90.25 147 VAL A CA 1
ATOM 1106 C C . VAL A 1 147 ? 0.190 7.246 5.873 1.00 90.25 147 VAL A C 1
ATOM 1108 O O . VAL A 1 147 ? 1.375 6.972 6.061 1.00 90.25 147 VAL A O 1
ATOM 1111 N N . PRO A 1 148 ? -0.181 8.271 5.088 1.00 88.75 148 PRO A N 1
ATOM 1112 C CA . PRO A 1 148 ? 0.793 9.155 4.463 1.00 88.75 148 PRO A CA 1
ATOM 1113 C C . PRO A 1 148 ? 1.504 9.985 5.535 1.00 88.75 148 PRO A C 1
ATOM 1115 O O . PRO A 1 148 ? 0.860 10.599 6.394 1.00 88.75 148 PRO A O 1
ATOM 1118 N N . VAL A 1 149 ? 2.832 10.011 5.483 1.00 90.12 149 VAL A N 1
ATOM 1119 C CA . VAL A 1 149 ? 3.684 10.778 6.398 1.00 90.12 149 VAL A CA 1
ATOM 1120 C C . VAL A 1 149 ? 4.645 11.657 5.601 1.00 90.12 149 VAL A C 1
ATOM 1122 O O . VAL A 1 149 ? 4.942 11.388 4.440 1.00 90.12 149 VAL A O 1
ATOM 1125 N N . THR A 1 150 ? 5.109 12.754 6.197 1.00 83.88 150 THR A N 1
ATOM 1126 C CA . THR A 1 150 ? 6.018 13.672 5.496 1.00 83.88 150 THR A CA 1
ATOM 1127 C C . T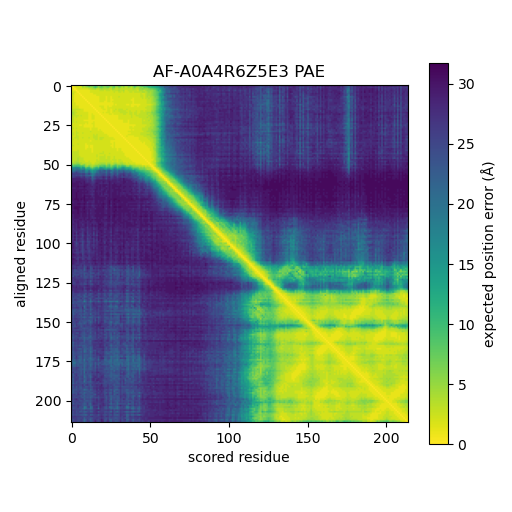HR A 1 150 ? 7.408 13.052 5.336 1.00 83.88 150 THR A C 1
ATOM 1129 O O . THR A 1 150 ? 7.915 12.408 6.253 1.00 83.88 150 THR A O 1
ATOM 1132 N N . THR A 1 151 ? 8.030 13.270 4.176 1.00 83.62 151 THR A N 1
ATOM 1133 C CA . THR A 1 151 ? 9.406 12.848 3.864 1.00 83.62 151 THR A CA 1
ATOM 1134 C C . THR A 1 151 ? 10.438 13.946 4.148 1.00 83.62 151 THR A C 1
ATOM 1136 O O . THR A 1 151 ? 11.586 13.847 3.716 1.00 83.62 151 THR A O 1
ATOM 1139 N N . GLU A 1 152 ? 10.048 15.025 4.833 1.00 83.69 152 GLU A N 1
ATOM 1140 C CA . GLU A 1 152 ? 10.970 16.097 5.216 1.00 83.69 152 GLU A CA 1
ATOM 1141 C C . GLU A 1 152 ? 12.064 15.563 6.153 1.00 83.69 152 GLU A C 1
ATOM 1143 O O . GLU A 1 152 ? 11.787 15.013 7.217 1.00 83.69 152 GLU A O 1
ATOM 1148 N N . SER A 1 153 ? 13.327 15.752 5.764 1.00 73.62 153 SER A N 1
ATOM 1149 C CA . SER A 1 153 ? 14.502 15.130 6.394 1.00 73.62 153 SER A CA 1
ATOM 1150 C C . SER A 1 153 ? 14.755 15.528 7.853 1.00 73.62 153 SER A C 1
ATOM 1152 O O . SER A 1 153 ? 15.535 14.867 8.536 1.00 73.62 153 SER A O 1
ATOM 1154 N N . SER A 1 154 ? 14.113 16.589 8.344 1.00 82.88 154 SER A N 1
ATOM 1155 C CA . SER A 1 154 ? 14.197 17.032 9.739 1.00 82.88 154 SER A CA 1
ATOM 1156 C C . SER A 1 154 ? 13.018 16.585 10.602 1.00 82.88 154 SER A C 1
ATOM 1158 O O . SER A 1 154 ? 13.040 16.835 11.802 1.00 82.88 154 SER A O 1
ATOM 1160 N N . CYS A 1 155 ? 11.996 15.959 10.016 1.00 86.69 155 CYS A N 1
ATOM 1161 C CA . CYS A 1 155 ? 10.759 15.651 10.712 1.00 86.69 155 CYS A CA 1
ATOM 1162 C C . CYS A 1 155 ? 10.743 14.215 11.241 1.00 86.69 155 CYS A C 1
ATOM 1164 O O . CYS A 1 155 ? 10.814 13.255 10.472 1.00 86.69 155 CYS A O 1
ATOM 1166 N N . ILE A 1 156 ? 10.541 14.055 12.550 1.00 88.94 156 ILE A N 1
ATOM 1167 C CA . ILE A 1 156 ? 10.169 12.758 13.122 1.00 88.94 156 ILE A CA 1
ATOM 1168 C C . ILE A 1 156 ? 8.642 12.678 13.141 1.00 88.94 156 ILE A C 1
ATOM 1170 O O . ILE A 1 156 ? 7.980 13.314 13.964 1.00 88.94 156 ILE A O 1
ATOM 1174 N N . SER A 1 157 ? 8.081 11.895 12.219 1.00 92.94 157 SER A N 1
ATOM 1175 C CA . SER A 1 157 ? 6.635 11.703 12.133 1.00 92.94 157 SER A CA 1
ATOM 1176 C C . SER A 1 157 ? 6.141 10.817 13.282 1.00 92.94 157 SER A 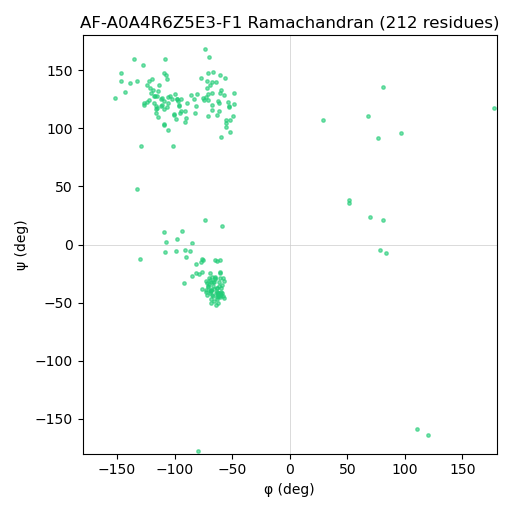C 1
ATOM 1178 O O . SER A 1 157 ? 6.640 9.713 13.498 1.00 92.94 157 SER A O 1
ATOM 1180 N N . LEU A 1 158 ? 5.140 11.292 14.018 1.00 94.75 158 LEU A N 1
ATOM 1181 C CA . LEU A 1 158 ? 4.424 10.545 15.049 1.00 94.75 158 LEU A CA 1
ATOM 1182 C C . LEU A 1 158 ? 2.999 10.298 14.559 1.00 94.75 158 LEU A C 1
ATOM 1184 O O . LEU A 1 158 ? 2.247 11.247 14.332 1.00 94.75 158 LEU A O 1
ATOM 1188 N N . VAL A 1 159 ? 2.615 9.033 14.420 1.00 94.25 159 VAL A N 1
ATOM 1189 C CA . VAL A 1 159 ? 1.239 8.658 14.088 1.00 94.25 159 VAL A CA 1
ATOM 1190 C C . VAL A 1 159 ? 0.514 8.283 15.368 1.00 94.25 159 VAL A C 1
ATOM 1192 O O . VAL A 1 159 ? 0.968 7.429 16.130 1.00 94.25 159 VAL A O 1
ATOM 1195 N N . ARG A 1 160 ? -0.618 8.945 15.601 1.00 94.81 160 ARG A N 1
ATOM 1196 C CA . ARG A 1 160 ? -1.512 8.720 16.733 1.00 94.81 160 ARG A CA 1
ATOM 1197 C C . ARG A 1 160 ? -2.853 8.224 16.214 1.00 94.81 160 ARG A C 1
ATOM 1199 O O . ARG A 1 160 ? -3.543 8.937 15.491 1.00 94.81 160 ARG A O 1
ATOM 1206 N N . VAL A 1 161 ? -3.232 7.028 16.636 1.00 94.06 161 VAL A N 1
ATOM 1207 C CA . VAL A 1 161 ? -4.531 6.411 16.376 1.00 94.06 161 VAL A CA 1
ATOM 1208 C C . VAL A 1 161 ? -5.335 6.445 17.671 1.00 94.06 161 VAL A C 1
ATOM 1210 O O . VAL A 1 161 ? -4.913 5.864 18.670 1.00 94.06 161 VAL A O 1
ATOM 1213 N N . SER A 1 162 ? -6.475 7.130 17.683 1.00 95.25 162 SER A N 1
ATOM 1214 C CA . SER A 1 162 ? -7.354 7.230 18.846 1.00 95.25 162 SER A CA 1
ATOM 1215 C C . SER A 1 162 ? -8.756 6.703 18.545 1.00 95.25 162 SER A C 1
ATOM 1217 O O . SER A 1 162 ? -9.362 6.990 17.515 1.00 95.25 162 SER A O 1
ATOM 1219 N N . GLN A 1 163 ? -9.289 5.906 19.468 1.00 95.06 163 GLN A N 1
ATOM 1220 C CA . GLN A 1 163 ? -10.647 5.382 19.393 1.00 95.06 163 GLN A CA 1
ATOM 1221 C C . GLN A 1 163 ? -11.189 5.121 20.791 1.00 95.06 163 GLN A C 1
ATOM 1223 O O . GLN A 1 163 ? -10.581 4.399 21.576 1.00 95.06 163 GLN A O 1
ATOM 1228 N N . SER A 1 164 ? -12.353 5.693 21.104 1.00 91.88 164 SER A N 1
ATOM 1229 C CA . SER A 1 164 ? -13.073 5.424 22.359 1.00 91.88 164 SER A CA 1
ATOM 1230 C C . SER A 1 164 ? -12.205 5.578 23.624 1.00 91.88 164 SER A C 1
ATOM 1232 O O . SER A 1 164 ? -12.339 4.816 24.578 1.00 91.88 164 SER A O 1
ATOM 1234 N N . GLY A 1 165 ? -11.281 6.547 23.625 1.00 90.25 165 GLY A N 1
ATOM 1235 C CA . GLY A 1 165 ? -10.344 6.809 24.727 1.00 90.25 165 GLY A CA 1
ATOM 1236 C C . GLY A 1 165 ? -9.073 5.948 24.733 1.00 90.25 165 GLY A C 1
ATOM 1237 O O . GLY A 1 165 ? -8.161 6.228 25.508 1.00 90.25 165 GLY A O 1
ATOM 1238 N N . ILE A 1 166 ? -8.969 4.945 23.859 1.00 90.94 166 ILE A N 1
ATOM 1239 C CA . ILE A 1 166 ? -7.719 4.224 23.599 1.00 90.94 166 ILE A CA 1
ATOM 1240 C C . ILE A 1 166 ? -6.888 5.072 22.642 1.00 90.94 166 ILE A C 1
ATOM 1242 O O . ILE A 1 166 ? -7.390 5.500 21.606 1.00 90.94 166 ILE A O 1
ATOM 1246 N N . VAL A 1 167 ? -5.624 5.307 22.988 1.00 94.31 167 VAL A N 1
ATOM 1247 C CA . VAL A 1 167 ? -4.668 6.028 22.145 1.00 94.31 167 VAL A CA 1
ATOM 1248 C C . VAL A 1 167 ? -3.467 5.124 21.896 1.00 94.31 167 VAL A C 1
ATOM 1250 O O . VAL A 1 167 ? -2.852 4.623 22.836 1.00 94.31 167 VAL A O 1
ATOM 1253 N N . LEU A 1 168 ? -3.156 4.906 20.624 1.00 92.75 168 LEU A N 1
ATOM 1254 C CA . LEU A 1 168 ? -1.978 4.196 20.151 1.00 92.75 168 LEU A CA 1
ATOM 1255 C C . LEU A 1 168 ? -1.079 5.210 19.451 1.00 92.75 168 LEU A C 1
ATOM 1257 O O . LEU A 1 168 ? -1.524 5.905 18.542 1.00 92.75 168 LEU A O 1
ATOM 1261 N N . GLU A 1 169 ? 0.175 5.296 19.872 1.00 94.44 169 GLU A N 1
ATOM 1262 C CA . GLU A 1 169 ? 1.164 6.190 19.275 1.00 94.44 169 GLU A CA 1
ATOM 1263 C C . GLU A 1 169 ? 2.368 5.385 18.819 1.00 94.44 169 GLU A C 1
ATOM 1265 O O . GLU A 1 169 ? 2.846 4.502 19.535 1.00 94.44 169 GLU A O 1
ATOM 1270 N N . ALA A 1 170 ? 2.863 5.700 17.630 1.00 92.94 170 ALA A N 1
ATOM 1271 C CA . ALA A 1 170 ? 4.063 5.089 17.097 1.00 92.94 170 ALA A CA 1
ATOM 1272 C C . ALA A 1 170 ? 4.843 6.093 16.249 1.00 92.94 170 ALA A C 1
ATOM 1274 O O . ALA A 1 170 ? 4.274 6.898 15.507 1.00 92.94 170 ALA A O 1
ATOM 1275 N N . LEU A 1 171 ? 6.169 6.034 16.374 1.00 93.50 171 LEU A N 1
ATOM 1276 C CA . LEU A 1 171 ? 7.067 6.745 15.476 1.00 93.50 171 LEU A CA 1
ATOM 1277 C C . LEU A 1 171 ? 6.995 6.098 14.094 1.00 93.50 171 LEU A C 1
ATOM 1279 O O . LEU A 1 171 ? 6.971 4.873 13.968 1.00 93.50 171 LEU A O 1
ATOM 1283 N N . ALA A 1 172 ? 6.947 6.942 13.075 1.00 91.19 172 ALA A N 1
ATOM 1284 C CA . ALA A 1 172 ? 6.705 6.572 11.698 1.00 91.19 172 ALA A CA 1
ATOM 1285 C C . ALA A 1 172 ? 7.925 6.923 10.854 1.00 91.19 172 ALA A C 1
ATOM 1287 O O . ALA A 1 172 ? 8.371 8.070 10.866 1.00 91.19 172 ALA A O 1
ATOM 1288 N N . SER A 1 173 ? 8.428 5.954 10.096 1.00 90.75 173 SER A N 1
ATOM 1289 C CA . SER A 1 173 ? 9.352 6.231 8.998 1.00 90.75 173 SER A CA 1
ATOM 1290 C C . SER A 1 173 ? 8.579 6.093 7.689 1.00 90.75 173 SER A C 1
ATOM 1292 O O . SER A 1 173 ? 7.938 5.051 7.517 1.00 90.75 173 SER A O 1
ATOM 1294 N N . PRO A 1 174 ? 8.616 7.091 6.789 1.00 91.19 174 PRO A N 1
ATOM 1295 C CA . PRO A 1 174 ? 8.100 6.910 5.439 1.00 91.19 174 PRO A CA 1
ATOM 1296 C C . PRO A 1 174 ? 8.862 5.794 4.722 1.00 91.19 174 PRO A C 1
ATOM 1298 O O . PRO A 1 174 ? 10.069 5.627 4.923 1.00 91.19 174 PRO A O 1
ATOM 1301 N N . ASP A 1 175 ? 8.147 5.057 3.882 1.00 89.12 175 ASP A N 1
ATOM 1302 C CA . ASP A 1 175 ? 8.706 4.238 2.814 1.00 89.12 175 ASP A CA 1
ATOM 1303 C C . ASP A 1 175 ? 9.070 5.097 1.587 1.00 89.12 175 ASP A C 1
ATOM 1305 O O . ASP A 1 175 ? 8.916 6.323 1.588 1.00 89.12 175 ASP A O 1
ATOM 1309 N N . ASP A 1 176 ? 9.542 4.447 0.520 1.00 85.25 176 ASP A N 1
ATOM 1310 C CA . ASP A 1 176 ? 9.930 5.105 -0.737 1.00 85.25 176 ASP A CA 1
ATOM 1311 C C . ASP A 1 176 ? 8.772 5.866 -1.416 1.00 85.25 176 ASP A C 1
ATOM 1313 O O . ASP A 1 176 ? 9.004 6.673 -2.318 1.00 85.25 176 ASP A O 1
ATOM 1317 N N . TYR A 1 177 ? 7.530 5.633 -0.981 1.00 83.38 177 TYR A N 1
ATOM 1318 C CA . TYR A 1 177 ? 6.317 6.258 -1.502 1.00 83.38 177 TYR A CA 1
ATOM 1319 C C . TYR A 1 177 ? 5.715 7.296 -0.541 1.00 83.38 177 TYR A C 1
ATOM 1321 O O . TYR A 1 177 ? 4.676 7.879 -0.850 1.00 83.38 177 TYR A O 1
ATOM 1329 N N . GLY A 1 178 ? 6.348 7.556 0.608 1.00 88.25 178 GLY A N 1
ATOM 1330 C CA . GLY A 1 178 ? 5.860 8.518 1.599 1.00 88.25 178 GLY A CA 1
ATOM 1331 C C . GLY A 1 178 ? 4.756 7.978 2.515 1.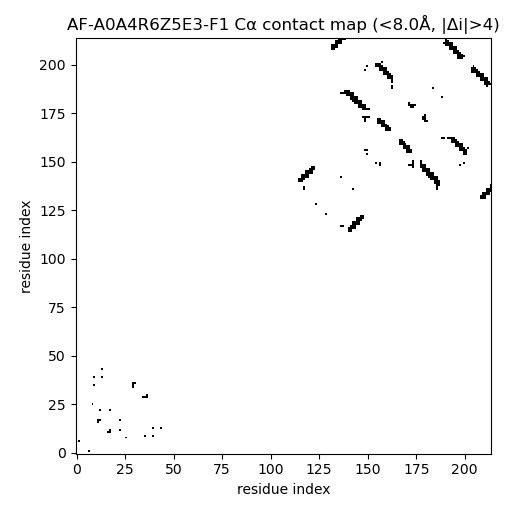00 88.25 178 GLY A C 1
ATOM 1332 O O . GLY A 1 178 ? 4.019 8.760 3.118 1.00 88.25 178 GLY A O 1
ATOM 1333 N N . PHE A 1 179 ? 4.626 6.657 2.649 1.00 89.88 179 PHE A N 1
ATOM 1334 C CA . PHE A 1 179 ? 3.668 6.020 3.552 1.00 89.88 179 PHE A CA 1
ATOM 1335 C C . PHE A 1 179 ? 4.367 5.363 4.737 1.00 89.88 179 PHE A C 1
ATOM 1337 O O . PHE A 1 179 ? 5.469 4.838 4.635 1.00 89.88 179 PHE A O 1
ATOM 1344 N N . ALA A 1 180 ? 3.694 5.354 5.882 1.00 90.75 180 ALA A N 1
ATOM 1345 C CA . ALA A 1 180 ? 4.074 4.549 7.029 1.00 90.75 180 ALA A CA 1
ATOM 1346 C C . ALA A 1 180 ? 2.992 3.500 7.295 1.00 90.75 180 ALA A C 1
ATOM 1348 O O . ALA A 1 180 ? 1.800 3.811 7.345 1.00 90.75 180 ALA A O 1
ATOM 1349 N N . ASN A 1 181 ? 3.421 2.251 7.474 1.00 91.31 181 ASN A N 1
ATOM 1350 C CA . ASN A 1 181 ? 2.533 1.116 7.694 1.00 91.31 181 ASN A CA 1
ATOM 1351 C C . ASN A 1 181 ? 2.509 0.738 9.180 1.00 91.31 181 ASN A C 1
ATOM 1353 O O . ASN A 1 181 ? 3.550 0.452 9.771 1.00 91.31 181 ASN A O 1
ATOM 1357 N N . PHE A 1 182 ? 1.316 0.693 9.772 1.00 89.12 182 PHE A N 1
ATOM 1358 C CA . PHE A 1 182 ? 1.098 0.341 11.176 1.00 89.12 182 PHE A CA 1
ATOM 1359 C C . PHE A 1 182 ? 0.245 -0.912 11.277 1.00 89.12 182 PHE A C 1
ATOM 1361 O O . PHE A 1 182 ? -0.892 -0.919 10.811 1.00 89.12 182 PHE A O 1
ATOM 1368 N N . SER A 1 183 ? 0.762 -1.960 11.919 1.00 89.56 183 SER A N 1
ATOM 1369 C CA . SER A 1 183 ? -0.043 -3.141 12.229 1.00 89.56 183 SER A CA 1
ATOM 1370 C C . SER A 1 183 ? -0.719 -2.982 13.588 1.00 89.56 183 SER A C 1
ATOM 1372 O O . SER A 1 183 ? -0.038 -2.834 14.608 1.00 89.56 183 SER A O 1
ATOM 1374 N N . VAL A 1 184 ? -2.044 -3.060 13.619 1.00 90.31 184 VAL A N 1
ATOM 1375 C CA . VAL A 1 184 ? -2.839 -3.064 14.847 1.00 90.31 184 VAL A CA 1
ATOM 1376 C C . VAL A 1 184 ? -3.638 -4.367 14.902 1.00 90.31 184 VAL A C 1
ATOM 1378 O O . VAL A 1 184 ? -4.315 -4.706 13.929 1.00 90.31 184 VAL A O 1
ATOM 1381 N N . PRO A 1 185 ? -3.608 -5.116 16.018 1.00 90.38 185 PRO A N 1
ATOM 1382 C CA . PRO A 1 185 ? -4.482 -6.270 16.183 1.00 90.38 185 PRO A CA 1
ATOM 1383 C C . PRO A 1 185 ? -5.948 -5.838 16.104 1.00 90.38 185 PRO A C 1
ATOM 1385 O O . PRO A 1 185 ? -6.341 -4.898 16.795 1.00 90.38 185 PRO A O 1
ATOM 1388 N N . ALA A 1 186 ? -6.772 -6.549 15.333 1.00 89.12 186 ALA A N 1
ATOM 1389 C CA . ALA A 1 186 ? -8.189 -6.212 15.182 1.00 89.12 186 ALA A CA 1
ATOM 1390 C C . ALA A 1 186 ? -8.937 -6.174 16.523 1.00 89.12 186 ALA A C 1
ATOM 1392 O O . ALA A 1 186 ? -9.788 -5.323 16.744 1.00 89.12 186 ALA A O 1
ATOM 1393 N N . THR A 1 187 ? -8.516 -7.008 17.475 1.00 90.94 187 THR A N 1
ATOM 1394 C CA . THR A 1 187 ? -9.057 -7.071 18.841 1.00 90.94 187 THR A CA 1
ATOM 1395 C C . THR A 1 187 ? -8.815 -5.813 19.683 1.00 90.94 187 THR A C 1
ATOM 1397 O O . THR A 1 187 ? -9.408 -5.671 20.752 1.00 90.94 187 THR A O 1
ATOM 1400 N N . ARG A 1 188 ? -7.930 -4.907 19.246 1.00 90.06 188 ARG A N 1
ATOM 1401 C CA . ARG A 1 188 ? -7.683 -3.604 19.888 1.00 90.06 188 ARG A CA 1
ATOM 1402 C C . ARG A 1 188 ? -8.573 -2.495 19.337 1.00 90.06 188 ARG A C 1
ATOM 1404 O O . ARG A 1 188 ? -8.585 -1.418 19.927 1.00 90.06 188 ARG A O 1
ATOM 1411 N N . LEU A 1 189 ? -9.274 -2.747 18.235 1.00 90.69 189 LEU A N 1
ATOM 1412 C CA . LEU A 1 189 ? -10.177 -1.798 17.605 1.00 90.69 189 LEU A CA 1
ATOM 1413 C C . LEU A 1 189 ? -11.626 -2.220 17.861 1.00 90.69 189 LEU A C 1
ATOM 1415 O O . LEU A 1 189 ? -11.960 -3.401 17.878 1.00 90.69 189 LEU A O 1
ATOM 1419 N N . ALA A 1 190 ? -12.488 -1.237 18.081 1.00 92.50 190 ALA A N 1
ATOM 1420 C CA . ALA A 1 190 ? -13.925 -1.426 18.216 1.00 92.50 190 ALA A CA 1
ATOM 1421 C C . ALA A 1 190 ? -14.647 -0.869 16.975 1.00 92.50 190 ALA A C 1
ATOM 1423 O O . ALA A 1 190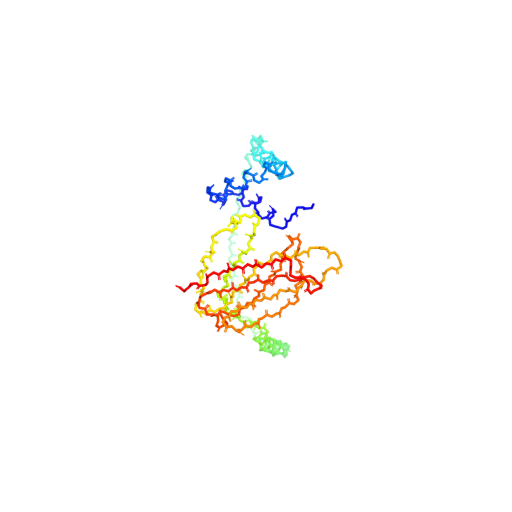 ? -14.098 -0.013 16.278 1.00 92.50 190 ALA A O 1
ATOM 1424 N N . PRO A 1 191 ? -15.892 -1.285 16.694 1.00 92.50 191 PRO A N 1
ATOM 1425 C CA . PRO A 1 191 ? -16.738 -0.581 15.737 1.00 92.50 191 PRO A CA 1
ATOM 1426 C C . PRO A 1 191 ? -16.910 0.893 16.120 1.00 92.50 191 PRO A C 1
ATOM 1428 O O . PRO A 1 191 ? -17.050 1.219 17.301 1.00 92.50 191 PRO A O 1
ATOM 1431 N N . GLY A 1 192 ? -16.947 1.775 15.123 1.00 93.44 192 GLY A N 1
ATOM 1432 C CA . GLY A 1 192 ? -17.157 3.212 15.291 1.00 93.44 192 GLY A CA 1
ATOM 1433 C C . GLY A 1 192 ? -16.004 4.067 14.770 1.00 93.44 192 GLY A C 1
ATOM 1434 O O . GLY A 1 192 ? -15.156 3.609 14.009 1.00 93.44 192 GLY A O 1
ATOM 1435 N N . ASN A 1 193 ? -15.979 5.335 15.175 1.00 93.88 193 ASN A N 1
ATOM 1436 C CA . ASN A 1 193 ? -15.023 6.307 14.649 1.00 93.88 193 ASN A CA 1
ATOM 1437 C C . ASN A 1 193 ? -13.618 6.080 15.221 1.00 93.88 193 ASN A C 1
ATOM 1439 O O . ASN A 1 193 ? -13.417 6.076 16.435 1.00 93.88 193 ASN A O 1
ATOM 1443 N N . LEU A 1 194 ? -12.660 5.915 14.321 1.00 93.69 194 LEU A N 1
ATOM 1444 C CA . LEU A 1 194 ? -11.226 5.873 14.544 1.00 93.69 194 LEU A CA 1
ATOM 1445 C C . LEU A 1 194 ? -10.646 7.193 14.036 1.00 93.69 194 LEU A C 1
ATOM 1447 O O . LEU A 1 194 ? -10.806 7.530 12.862 1.00 93.69 194 LEU A O 1
ATOM 1451 N N . GLU A 1 195 ? -9.978 7.943 14.900 1.00 94.25 195 GLU A N 1
ATOM 1452 C CA . GLU A 1 195 ? -9.256 9.148 14.507 1.00 94.25 195 GLU A CA 1
ATOM 1453 C C . GLU A 1 195 ? -7.772 8.811 14.333 1.00 94.25 195 GLU A C 1
ATOM 1455 O O . GLU A 1 195 ? -7.128 8.253 15.218 1.00 94.25 195 GLU A O 1
ATOM 1460 N N . VAL A 1 196 ? -7.224 9.118 13.163 1.00 92.88 196 VAL A N 1
ATOM 1461 C CA . VAL A 1 196 ? -5.815 8.911 12.828 1.00 92.88 196 VAL A CA 1
ATOM 1462 C C . VAL A 1 196 ? -5.204 10.276 12.589 1.00 92.88 196 VAL A C 1
ATOM 1464 O O . VAL A 1 196 ? -5.590 10.971 11.658 1.00 92.88 196 VAL A O 1
ATOM 1467 N N . SER A 1 197 ? -4.238 10.664 13.408 1.00 93.56 197 SER A N 1
ATOM 1468 C CA . SER A 1 197 ? -3.529 11.933 13.277 1.00 93.56 197 SER A CA 1
ATOM 1469 C C . SER A 1 197 ? -2.040 11.709 13.065 1.00 93.56 197 SER A C 1
ATOM 1471 O O . SER A 1 197 ? -1.441 10.794 13.628 1.00 93.56 197 SER A O 1
ATOM 1473 N N . VAL A 1 198 ? -1.447 12.550 12.226 1.00 92.81 198 VAL A N 1
ATOM 1474 C CA . VAL A 1 198 ? -0.015 12.561 11.933 1.00 92.81 198 VAL A CA 1
ATOM 1475 C C . VAL A 1 198 ? 0.535 13.878 12.441 1.00 92.81 198 VAL A C 1
ATOM 1477 O O . VAL A 1 198 ? 0.128 14.952 11.987 1.00 92.81 198 VAL A O 1
ATOM 1480 N N . ALA A 1 199 ? 1.449 13.799 13.398 1.00 93.25 199 ALA A N 1
ATOM 1481 C CA . ALA A 1 199 ? 2.167 14.940 13.928 1.00 93.25 199 ALA A CA 1
ATOM 1482 C C . ALA A 1 199 ? 3.622 14.927 13.459 1.00 93.25 199 ALA A C 1
ATOM 1484 O O . ALA A 1 199 ? 4.238 13.876 13.320 1.00 93.25 199 ALA A O 1
ATOM 1485 N N . CYS A 1 200 ? 4.163 16.115 13.239 1.00 92.25 200 CYS A N 1
ATOM 1486 C CA . CYS A 1 200 ? 5.558 16.365 12.920 1.00 92.25 200 CYS A CA 1
ATOM 1487 C C . CYS A 1 200 ? 6.072 17.392 13.927 1.00 92.25 200 CYS A C 1
ATOM 1489 O O . CYS A 1 200 ? 5.468 18.459 14.053 1.00 92.25 200 CYS A O 1
ATOM 1491 N N . ASP A 1 201 ? 7.114 17.056 14.687 1.00 89.38 201 ASP A N 1
ATOM 1492 C CA . ASP A 1 201 ? 7.687 17.925 15.729 1.00 89.38 201 ASP A CA 1
ATOM 1493 C C . ASP A 1 201 ? 6.636 18.467 16.722 1.00 89.38 201 ASP A C 1
ATOM 1495 O O . ASP A 1 201 ? 6.648 19.625 17.140 1.00 89.38 201 ASP A O 1
ATOM 1499 N N . GLY A 1 202 ? 5.663 17.620 17.074 1.00 89.50 202 GLY A N 1
ATOM 1500 C CA . GLY A 1 202 ? 4.560 17.960 17.979 1.00 89.50 202 GLY A CA 1
ATOM 1501 C C . GLY A 1 202 ? 3.424 18.777 17.350 1.00 89.50 202 GLY A C 1
ATOM 1502 O O . GLY A 1 202 ? 2.402 18.983 18.004 1.00 89.50 202 GLY A O 1
ATOM 1503 N N . GLN A 1 203 ? 3.541 19.202 16.089 1.00 91.44 203 GLN A N 1
ATOM 1504 C CA . GLN A 1 203 ? 2.457 19.853 15.353 1.00 91.44 203 GLN A CA 1
ATOM 1505 C C . GLN A 1 203 ? 1.673 18.843 14.520 1.00 91.44 203 GLN A C 1
ATOM 1507 O O . GLN A 1 203 ? 2.237 18.146 13.680 1.00 91.44 203 GLN A O 1
ATOM 1512 N N . VAL A 1 204 ? 0.353 18.792 14.709 1.00 92.50 204 VAL A N 1
ATOM 1513 C CA . VAL A 1 204 ? -0.534 17.954 13.890 1.00 92.50 204 VAL A CA 1
ATOM 1514 C C . VAL A 1 204 ? -0.564 18.506 12.464 1.00 92.50 204 VAL A C 1
ATOM 1516 O O . VAL A 1 204 ? -1.012 19.628 12.234 1.00 92.50 204 VAL A O 1
ATOM 1519 N N . ARG A 1 205 ? -0.069 17.718 11.507 1.00 88.94 205 ARG A N 1
ATOM 1520 C CA . ARG A 1 205 ? -0.053 18.044 10.073 1.00 88.94 205 ARG A CA 1
ATOM 1521 C C . ARG A 1 205 ? -1.295 17.530 9.361 1.00 88.94 205 ARG A C 1
ATOM 1523 O O . ARG A 1 205 ? -1.775 18.171 8.431 1.00 88.94 205 ARG A O 1
ATOM 1530 N N . ALA A 1 206 ? -1.821 16.397 9.816 1.00 88.19 206 ALA A N 1
ATOM 1531 C CA . ALA A 1 206 ? -3.036 15.811 9.281 1.00 88.19 206 ALA A CA 1
ATOM 1532 C C . ALA A 1 206 ? -3.830 15.087 10.373 1.00 88.19 206 ALA A C 1
ATOM 1534 O O . ALA A 1 206 ? -3.244 14.534 11.303 1.00 88.19 206 ALA A O 1
ATOM 1535 N N . SER A 1 207 ? -5.157 15.088 10.247 1.00 90.44 207 SER A N 1
ATOM 1536 C CA . SER A 1 207 ? -6.064 14.246 11.031 1.00 90.44 207 SER A CA 1
ATOM 1537 C C . SER A 1 207 ? -7.155 13.699 10.115 1.00 90.44 207 SER A C 1
ATOM 1539 O O . SER A 1 207 ? -7.643 14.413 9.236 1.00 90.44 207 SER A O 1
ATOM 1541 N N . TYR A 1 208 ? -7.503 12.432 10.305 1.00 86.06 208 TYR A N 1
ATOM 1542 C CA . TYR A 1 208 ? -8.443 11.673 9.493 1.00 86.06 208 TYR A CA 1
ATOM 1543 C C . TYR A 1 208 ? -9.425 10.948 10.404 1.00 86.06 208 TYR A C 1
ATOM 1545 O O . TYR A 1 208 ? -9.032 10.394 11.428 1.00 86.06 208 TYR A O 1
ATOM 1553 N N . THR A 1 209 ? -10.693 10.892 10.008 1.00 89.62 209 THR A N 1
ATOM 1554 C CA . THR A 1 209 ? -11.699 10.071 10.687 1.00 89.62 209 THR A CA 1
ATOM 1555 C C . THR A 1 209 ? -12.109 8.920 9.780 1.00 89.62 209 THR A C 1
ATOM 1557 O O . THR A 1 209 ? -12.510 9.132 8.636 1.00 89.62 209 THR A O 1
ATOM 1560 N N . VAL A 1 210 ? -12.010 7.701 10.299 1.00 89.06 210 VAL A N 1
ATOM 1561 C CA . VAL A 1 210 ? -12.400 6.458 9.628 1.00 89.06 210 VAL A CA 1
ATOM 1562 C C . VAL A 1 210 ? -13.498 5.802 10.456 1.00 89.06 210 VAL A C 1
ATOM 1564 O O . VAL A 1 210 ? -13.364 5.695 11.669 1.00 89.06 210 VAL A O 1
ATOM 1567 N N . GLU A 1 211 ? -14.587 5.357 9.836 1.00 92.25 211 GLU A N 1
ATOM 1568 C CA . GLU A 1 211 ? -15.636 4.611 10.538 1.00 92.25 211 GLU A CA 1
ATOM 1569 C C . GLU A 1 211 ? -15.377 3.114 10.374 1.00 92.25 211 GLU A C 1
ATOM 1571 O O . GLU A 1 211 ? -15.431 2.580 9.269 1.00 92.25 211 GLU A O 1
ATOM 1576 N N . LEU A 1 212 ? -15.088 2.425 11.472 1.00 90.56 212 LEU A N 1
ATOM 1577 C CA . LEU A 1 212 ? -14.911 0.979 11.494 1.00 90.56 212 LEU A CA 1
ATOM 1578 C C . LEU A 1 212 ? -16.276 0.290 11.605 1.00 90.56 212 LEU A C 1
ATOM 1580 O O . LEU A 1 212 ? -17.041 0.548 12.536 1.00 90.56 212 LEU A O 1
ATOM 1584 N N . VAL A 1 213 ? -16.564 -0.613 10.673 1.00 90.94 213 VAL A N 1
ATOM 1585 C CA . VAL A 1 213 ? -17.796 -1.410 10.603 1.00 90.94 213 VAL A CA 1
ATOM 1586 C C . VAL A 1 213 ? -17.409 -2.893 10.612 1.00 90.94 213 VAL A C 1
ATOM 1588 O O . VAL A 1 213 ? -16.416 -3.262 9.994 1.00 90.94 213 VAL A O 1
ATOM 1591 N N . HIS A 1 214 ? -18.156 -3.754 11.302 1.00 84.75 214 HIS A N 1
ATOM 1592 C CA . HIS A 1 214 ? -17.996 -5.215 11.200 1.00 84.75 214 HIS A CA 1
ATOM 1593 C C . HIS A 1 214 ? -18.866 -5.773 10.055 1.00 84.75 214 HIS A C 1
ATOM 1595 O O . HIS A 1 214 ? -20.040 -5.357 9.939 1.00 84.75 214 HIS A O 1
#

Foldseek 3Di:
DQDPVLVVLLVCQLVVVDDPVSNVVVVVVCVVPVVSVVVNVVVVVVVVVVVCVVVDDDDDDDDDDDDDDDDDDDDDDDDDDDDDPCVVVVVVVVVVVVVVVVVVVVPPPPPPDPFDEAEDEDDPVPDDPPDAAEDEFDQWGKYKYKAAADPPPQWFKWKWKDDPRDIDIDTADQDPVRIGIDIDTSPVDDFAWIKIFIDTPNHTPDIGIHGYDD

pLDDT: mean 77.29, std 19.09, range [40.81, 98.19]

Mean predicted aligned error: 19.61 Å

Organism: NCBI:txid520092

Solvent-accessible surface area (backbone atoms only — not comparable to full-atom values): 13280 Å² total; per-residue (Å²): 132,86,49,75,63,54,56,48,53,53,48,38,54,76,71,66,71,53,54,74,72,58,44,55,54,49,53,53,49,27,71,79,35,56,75,54,44,54,50,53,53,52,50,50,51,49,52,51,58,59,64,53,57,74,77,68,70,79,92,73,77,93,75,88,79,82,83,80,89,80,88,83,88,79,89,80,79,95,75,81,92,74,85,72,90,63,63,75,65,61,58,60,58,55,56,54,53,55,54,52,56,59,55,52,61,76,65,53,74,76,78,72,72,84,64,63,66,51,79,42,79,61,58,66,94,84,40,70,98,80,67,72,48,77,41,80,49,60,83,63,44,40,34,33,43,34,37,72,42,74,77,54,93,88,51,63,30,35,40,38,42,36,41,96,88,47,75,46,76,44,81,45,64,50,49,101,83,29,36,23,78,44,81,43,53,28,78,80,57,70,77,39,67,34,38,42,30,36,23,41,81,85,42,75,78,45,75,46,66,36,31,34,38,118